Protein AF-A0A948V2D9-F1 (afdb_monomer)

Sequence (353 aa):
ELISNVSHELRTPLTSINNAIYLIEKTGDPSQKARQFLTTIQKNSDRLLRVINNLLDISKIEAGMLHLDMDLVSLSEEIEESIFAVQTLADTKKIKIEKRLPDYLPDIYGSKEGLEHIFINLLANAIKFTPEEGRISIIAKEKEEEIVVAFEDTGVGIPAEDVDRIFGKFQRAKTAGVIEGTGVGLAIVKHFVDLHKGKIWVESTVGKGTRFFVAFPKVDRFFHLSVQDELFSAKAEERLFSILLFRLVGIVELKDTPEKEGLLKDIERKIREEIHRSDKVIRYENKGFFIILLRTGREEAQRVAERLTSFVDENVFPSVTIEKKIFVSYGIATFPEDGENEESLIRRLGEEF

Nearest PDB structures (foldseek):
  4q20-assembly1_B  TM=9.237E-01  e=6.279E-20  Caulobacter vibrioides CB15
  4q20-assembly1_A  TM=8.851E-01  e=6.994E-20  Caulobacter vibrioides CB15
  5c93-assembly1_B  TM=6.860E-01  e=2.735E-18  Lactiplantibacillus plantarum 16
  3a0w-assembly1_A  TM=9.035E-01  e=5.440E-12  Thermotoga maritima
  3a0z-assembly1_A  TM=9.010E-01  e=1.360E-11  Thermotoga maritima

Solvent-accessible surface area (backbone atoms only — not comparable to full-atom values): 19052 Å² total; per-residue (Å²): 107,70,70,57,54,53,51,49,66,49,47,53,38,51,50,52,32,53,51,33,52,52,50,44,69,72,60,74,51,96,46,77,65,40,54,53,31,51,51,50,33,51,57,28,51,55,48,48,50,52,55,52,50,54,51,50,48,52,51,30,54,77,68,71,64,70,80,75,72,61,42,82,37,55,58,68,59,48,51,49,55,31,49,61,75,42,39,68,63,27,55,75,40,49,34,47,79,46,79,49,67,63,100,72,74,78,52,27,60,33,28,66,71,50,50,41,54,35,48,38,50,51,49,50,48,39,54,69,51,23,56,71,66,28,45,36,40,38,39,49,46,81,53,95,57,32,39,37,40,33,47,33,24,52,13,52,28,40,54,77,90,38,64,88,44,44,54,36,74,63,29,72,49,79,76,43,71,86,64,82,76,78,24,38,66,48,26,53,33,48,50,44,34,51,76,47,67,29,48,74,54,74,51,55,38,66,72,62,8,34,34,40,36,41,32,38,32,30,42,70,48,45,49,55,56,50,51,51,55,45,53,54,52,27,63,77,67,77,45,42,28,20,39,37,44,43,32,43,43,56,51,68,78,50,70,99,41,75,67,53,54,50,51,52,50,53,52,51,52,50,53,60,72,77,49,59,92,87,36,46,72,44,68,41,80,74,44,33,34,41,34,41,39,70,76,28,51,61,73,58,47,46,54,50,52,52,52,54,40,52,47,51,75,69,63,69,59,98,82,60,101,62,85,82,63,72,48,72,48,60,18,67,21,26,40,62,86,57,27,90,48,69,68,44,29,53,49,41,32,59,73,57,108

Structure (mmCIF, N/CA/C/O backbone):
data_AF-A0A948V2D9-F1
#
_entry.id   AF-A0A948V2D9-F1
#
loop_
_atom_site.group_PDB
_atom_site.id
_atom_site.type_symbol
_atom_site.label_atom_id
_atom_site.label_alt_id
_atom_site.label_comp_id
_atom_site.label_asym_id
_atom_site.label_entity_id
_atom_site.label_seq_id
_atom_site.pdbx_PDB_ins_code
_atom_site.Cartn_x
_atom_site.Cartn_y
_atom_site.Cartn_z
_atom_site.occupancy
_atom_site.B_iso_or_equiv
_atom_site.auth_seq_id
_atom_site.auth_comp_id
_atom_site.auth_asym_id
_atom_site.auth_atom_id
_atom_site.pdbx_PDB_model_num
ATOM 1 N N . GLU A 1 1 ? -27.454 13.429 -1.700 1.00 51.22 1 GLU A N 1
ATOM 2 C CA . GLU A 1 1 ? -27.028 12.595 -0.550 1.00 51.22 1 GLU A CA 1
ATOM 3 C C . GLU A 1 1 ? -25.588 12.871 -0.104 1.00 51.22 1 GLU A C 1
ATOM 5 O O . GLU A 1 1 ? -25.398 13.160 1.069 1.00 51.22 1 GLU A O 1
ATOM 10 N N . LEU A 1 2 ? -24.597 12.910 -1.009 1.00 56.84 2 LEU A N 1
ATOM 11 C CA . LEU A 1 2 ? -23.179 13.200 -0.703 1.00 56.84 2 LEU A CA 1
ATOM 12 C C . LEU A 1 2 ? -22.952 14.468 0.147 1.00 56.84 2 LEU A C 1
ATOM 14 O O . LEU A 1 2 ? -22.387 14.397 1.235 1.00 56.84 2 LEU A O 1
ATOM 18 N N . ILE A 1 3 ? -23.482 15.613 -0.297 1.00 62.38 3 ILE A N 1
ATOM 19 C CA . ILE A 1 3 ? -23.377 16.889 0.436 1.00 62.38 3 ILE A CA 1
ATOM 20 C C . ILE A 1 3 ? -24.071 16.805 1.804 1.00 62.38 3 ILE A C 1
ATOM 22 O O . ILE A 1 3 ? -23.604 17.410 2.764 1.00 62.38 3 ILE A O 1
ATOM 26 N N . SER A 1 4 ? -25.149 16.025 1.919 1.00 64.38 4 SER A N 1
ATOM 27 C CA . SER A 1 4 ? -25.898 15.863 3.170 1.00 64.38 4 SER A CA 1
ATOM 28 C C . SER A 1 4 ? -25.095 15.076 4.210 1.00 64.38 4 SER A C 1
ATOM 30 O O . SER A 1 4 ? -25.005 15.509 5.357 1.00 64.38 4 SER A O 1
ATOM 32 N N . ASN A 1 5 ? -24.454 13.971 3.808 1.00 64.69 5 ASN A N 1
ATOM 33 C CA . ASN A 1 5 ? -23.643 13.141 4.707 1.00 64.69 5 ASN A CA 1
ATOM 34 C C . ASN A 1 5 ? -22.375 13.873 5.162 1.00 64.69 5 ASN A C 1
ATOM 36 O O . ASN A 1 5 ? -22.068 13.891 6.352 1.00 64.69 5 ASN A O 1
ATOM 40 N N . VAL A 1 6 ? -21.686 14.550 4.237 1.00 70.88 6 VAL A N 1
ATOM 41 C CA . VAL A 1 6 ? -20.517 15.379 4.565 1.00 70.88 6 VAL A CA 1
ATOM 42 C C . VAL A 1 6 ? -20.905 16.533 5.489 1.00 70.88 6 VAL A C 1
ATOM 44 O O . VAL A 1 6 ? -20.267 16.741 6.518 1.00 70.88 6 VAL A O 1
ATOM 47 N N . SER A 1 7 ? -21.993 17.247 5.180 1.00 74.38 7 SER A N 1
ATOM 48 C CA . SER A 1 7 ? -22.475 18.346 6.026 1.00 74.38 7 SER A CA 1
ATOM 49 C C . SER A 1 7 ? -22.819 17.873 7.437 1.00 74.38 7 SER A C 1
ATOM 51 O O . SER A 1 7 ? -22.547 18.587 8.398 1.00 74.38 7 SER A O 1
ATOM 53 N N . HIS A 1 8 ? -23.395 16.677 7.584 1.00 76.62 8 HIS A N 1
ATOM 54 C CA . HIS A 1 8 ? -23.735 16.110 8.889 1.00 76.62 8 HIS A CA 1
ATOM 55 C C . HIS A 1 8 ? -22.487 15.730 9.707 1.00 76.62 8 HIS A C 1
ATOM 57 O O . HIS A 1 8 ? -22.397 16.055 10.895 1.00 76.62 8 HIS A O 1
ATOM 63 N N . GLU A 1 9 ? -21.504 15.087 9.071 1.00 74.38 9 GLU A N 1
ATOM 64 C CA . GLU A 1 9 ? -20.237 14.685 9.702 1.00 74.38 9 GLU A CA 1
ATOM 65 C C . GLU A 1 9 ? -19.346 15.878 10.075 1.00 74.38 9 GLU A C 1
ATOM 67 O O . GLU A 1 9 ? -18.577 15.779 11.026 1.00 74.38 9 GLU A O 1
ATOM 72 N N . LEU A 1 10 ? -19.473 17.018 9.386 1.00 81.69 10 LEU A N 1
ATOM 73 C CA . LEU A 1 10 ? -18.811 18.268 9.777 1.00 81.69 10 LEU A CA 1
ATOM 74 C C . LEU A 1 10 ? -19.589 19.019 10.872 1.00 81.69 10 LEU A C 1
ATOM 76 O O . LEU A 1 10 ? -19.004 19.535 11.824 1.00 81.69 10 LEU A O 1
ATOM 80 N N . ARG A 1 11 ? -20.924 19.079 10.774 1.00 81.19 11 ARG A N 1
ATOM 81 C CA . ARG A 1 11 ? -21.766 19.854 11.704 1.00 81.19 11 ARG A CA 1
ATOM 82 C C . ARG A 1 11 ? -21.726 19.309 13.129 1.00 81.19 11 ARG A C 1
ATOM 84 O O . ARG A 1 11 ? -21.739 20.099 14.072 1.00 81.19 11 ARG A O 1
ATOM 91 N N . THR A 1 12 ? -21.689 17.987 13.283 1.00 81.44 12 THR A N 1
ATOM 92 C CA . THR A 1 12 ? -21.701 17.316 14.593 1.00 81.44 12 THR A CA 1
ATOM 93 C C . THR A 1 12 ? -20.495 17.708 15.462 1.00 81.44 12 THR A C 1
ATOM 95 O O . THR A 1 12 ? -20.714 18.327 16.506 1.00 81.44 12 THR A O 1
ATOM 98 N N . PRO A 1 13 ? -19.232 17.475 15.042 1.00 82.75 13 PRO A N 1
ATOM 99 C CA . PRO A 1 13 ? -18.067 17.883 15.826 1.00 82.75 13 PRO A CA 1
ATOM 100 C C . PRO A 1 13 ? -17.979 19.403 16.002 1.00 82.75 13 PRO A C 1
ATOM 102 O O . PRO A 1 13 ? -17.608 19.863 17.079 1.00 82.75 13 PRO A O 1
ATOM 105 N N . LEU A 1 14 ? -18.386 20.198 15.004 1.00 86.38 14 LEU A N 1
ATOM 106 C CA . LEU A 1 14 ? -18.402 21.660 15.122 1.00 86.38 14 LEU A CA 1
ATOM 107 C C . LEU A 1 14 ? -19.384 22.146 16.199 1.00 86.38 14 LEU A C 1
ATOM 109 O O . LEU A 1 14 ? -19.076 23.051 16.972 1.00 86.38 14 LEU A O 1
ATOM 113 N N . THR A 1 15 ? -20.555 21.516 16.292 1.00 84.56 15 THR A N 1
ATOM 114 C CA . THR A 1 15 ? -21.551 21.821 17.327 1.00 84.56 15 THR A CA 1
ATOM 115 C C . THR A 1 15 ? -21.036 21.415 18.708 1.00 84.56 15 THR A C 1
ATOM 117 O O . THR A 1 15 ? -21.191 22.171 19.665 1.00 84.56 15 THR A O 1
ATOM 120 N N . SER A 1 16 ? -20.354 20.271 18.818 1.00 85.44 16 SER A N 1
ATOM 121 C CA . SER A 1 16 ? -19.685 19.854 20.056 1.00 85.44 16 SER A CA 1
ATOM 122 C C . SER A 1 16 ? -18.586 20.829 20.489 1.00 85.44 16 SER A C 1
ATOM 124 O O . SER A 1 16 ? -18.507 21.145 21.675 1.00 85.44 16 SER A O 1
ATOM 126 N N . ILE A 1 17 ? -17.783 21.348 19.551 1.00 87.56 17 ILE A N 1
ATOM 127 C CA . ILE A 1 17 ? -16.769 22.383 19.819 1.00 87.56 17 ILE A CA 1
ATOM 128 C C . ILE A 1 17 ? -17.436 23.658 20.341 1.00 87.56 17 ILE A C 1
ATOM 130 O O . ILE A 1 17 ? -17.074 24.133 21.414 1.00 87.56 17 ILE A O 1
ATOM 134 N N . ASN A 1 18 ? -18.446 24.174 19.634 1.00 83.88 18 ASN A N 1
ATOM 135 C CA . ASN A 1 18 ? -19.137 25.405 20.026 1.00 83.88 18 ASN A CA 1
ATOM 136 C C . ASN A 1 18 ? -19.789 25.285 21.411 1.00 83.88 18 ASN A C 1
ATOM 138 O O . ASN A 1 18 ? -19.683 26.199 22.226 1.00 83.88 18 ASN A O 1
ATOM 142 N N . ASN A 1 19 ? -20.404 24.139 21.713 1.00 85.62 19 ASN A N 1
ATOM 143 C CA . ASN A 1 19 ? -20.977 23.880 23.032 1.00 85.62 19 ASN A CA 1
ATOM 144 C C . ASN A 1 19 ? -19.901 23.813 24.124 1.00 85.62 19 ASN A C 1
ATOM 146 O O . ASN A 1 19 ? -20.096 24.369 25.202 1.00 85.62 19 ASN A O 1
ATOM 150 N N . ALA A 1 20 ? -18.766 23.159 23.863 1.00 84.62 20 ALA A N 1
ATOM 151 C CA . ALA A 1 20 ? -17.658 23.093 24.812 1.00 84.62 20 ALA A CA 1
ATOM 152 C C . ALA A 1 20 ? -17.062 24.484 25.092 1.00 84.62 20 ALA A C 1
ATOM 154 O O . ALA A 1 20 ? -16.818 24.808 26.252 1.00 84.62 20 ALA A O 1
ATOM 155 N N . ILE A 1 21 ? -16.902 25.324 24.061 1.00 85.12 21 ILE A N 1
ATOM 156 C CA . ILE A 1 21 ? -16.466 26.723 24.202 1.00 85.12 21 ILE A CA 1
ATOM 157 C C . ILE A 1 21 ? -17.467 27.510 25.058 1.00 85.12 21 ILE A C 1
ATOM 159 O O . ILE A 1 21 ? -17.073 28.093 26.065 1.00 85.12 21 ILE A O 1
ATOM 163 N N . TYR A 1 22 ? -18.763 27.448 24.735 1.00 83.50 22 TYR A N 1
ATOM 164 C CA . TYR A 1 22 ? -19.816 28.124 25.502 1.00 83.50 22 TYR A CA 1
ATOM 165 C C . TYR A 1 22 ? -19.831 27.705 26.981 1.00 83.50 22 TYR A C 1
ATOM 167 O O . TYR A 1 22 ? -20.011 28.535 27.874 1.00 83.50 22 TYR A O 1
ATOM 175 N N . LEU A 1 23 ? -19.618 26.416 27.266 1.00 82.88 23 LEU A N 1
ATOM 176 C CA . LEU A 1 23 ? -19.549 25.906 28.636 1.00 82.88 23 LEU A CA 1
ATOM 177 C C . LEU A 1 23 ? -18.303 26.403 29.381 1.00 82.88 23 LEU A C 1
ATOM 179 O O . LEU A 1 23 ? -18.405 26.709 30.569 1.00 82.88 23 LEU A O 1
ATOM 183 N N . ILE A 1 24 ? -17.152 26.528 28.714 1.00 83.25 24 ILE A N 1
ATOM 184 C CA . ILE A 1 24 ? -15.946 27.138 29.300 1.00 83.25 24 ILE A CA 1
ATOM 185 C C . ILE A 1 24 ? -16.214 28.612 29.639 1.00 83.25 24 ILE A C 1
ATOM 187 O O . ILE A 1 24 ? -15.980 29.029 30.773 1.00 83.25 24 ILE A O 1
ATOM 191 N N . GLU A 1 25 ? -16.779 29.381 28.703 1.00 77.94 25 GLU A N 1
ATOM 192 C CA . GLU A 1 25 ? -17.108 30.800 28.911 1.00 77.94 25 GLU A CA 1
ATOM 193 C C . GLU A 1 25 ? -18.091 31.006 30.072 1.00 77.94 25 GLU A C 1
ATOM 195 O O . GLU A 1 25 ? -17.932 31.920 30.879 1.00 77.94 25 GLU A O 1
ATOM 200 N N . LYS A 1 26 ? -19.093 30.127 30.194 1.00 76.00 26 LYS A N 1
ATOM 201 C CA . LYS A 1 26 ? -20.099 30.163 31.267 1.00 76.00 26 LYS A CA 1
ATOM 202 C C . LYS A 1 26 ? -19.569 29.735 32.629 1.00 76.00 26 LYS A C 1
ATOM 204 O O . LYS A 1 26 ? -20.112 30.176 33.640 1.00 76.00 26 LYS A O 1
ATOM 209 N N . THR A 1 27 ? -18.587 28.836 32.669 1.00 68.56 27 THR A N 1
ATOM 210 C CA . THR A 1 27 ? -18.058 28.308 33.933 1.00 68.56 27 THR A CA 1
ATOM 211 C C . THR A 1 27 ? -17.010 29.227 34.549 1.00 68.56 27 THR A C 1
ATOM 213 O O . THR A 1 27 ? -16.916 29.253 35.771 1.00 68.56 27 THR A O 1
ATOM 216 N N . GLY A 1 28 ? -16.267 30.005 33.746 1.00 62.28 28 GLY A N 1
ATOM 217 C CA . GLY A 1 28 ? -15.265 30.968 34.235 1.00 62.28 28 GLY A CA 1
ATOM 218 C C . GLY A 1 28 ? -14.153 30.340 35.087 1.00 62.28 28 GLY A C 1
ATOM 219 O O . GLY A 1 28 ? -13.461 31.042 35.820 1.00 62.28 28 GLY A O 1
ATOM 220 N N . ASP A 1 29 ? -14.011 29.015 35.029 1.00 61.56 29 ASP A N 1
ATOM 221 C CA . ASP A 1 29 ? -13.328 28.219 36.040 1.00 61.56 29 ASP A CA 1
ATOM 222 C C . ASP A 1 29 ? -12.041 27.598 35.461 1.00 61.56 29 ASP A C 1
ATOM 224 O O . ASP A 1 29 ? -12.117 26.848 34.484 1.00 61.56 29 ASP A O 1
ATOM 228 N N . PRO A 1 30 ? -10.854 27.840 36.048 1.00 59.62 30 PRO A N 1
ATOM 229 C CA . PRO A 1 30 ? -9.593 27.214 35.631 1.00 59.62 30 PRO A CA 1
ATOM 230 C C . PRO A 1 30 ? -9.481 25.713 36.002 1.00 59.62 30 PRO A C 1
ATOM 232 O O . PRO A 1 30 ? -8.383 25.149 36.009 1.00 59.62 30 PRO A O 1
ATOM 235 N N . SER A 1 31 ? -10.593 25.049 36.336 1.00 69.12 31 SER A N 1
ATOM 236 C CA . SER A 1 31 ? -10.630 23.707 36.925 1.00 69.12 31 SER A CA 1
ATOM 237 C C . SER A 1 31 ? -10.472 22.537 35.942 1.00 69.12 31 SER A C 1
ATOM 239 O O . SER A 1 31 ? -10.412 22.661 34.717 1.00 69.12 31 SER A O 1
ATOM 241 N N . GLN A 1 32 ? -10.456 21.328 36.513 1.00 69.12 32 GLN A N 1
ATOM 242 C CA . GLN A 1 32 ? -10.457 20.040 35.815 1.00 69.12 32 GLN A CA 1
ATOM 243 C C . GLN A 1 32 ? -11.592 19.901 34.777 1.00 69.12 32 GLN A C 1
ATOM 245 O O . GLN A 1 32 ? -11.404 19.210 33.775 1.00 69.12 32 GLN A O 1
ATOM 250 N N . LYS A 1 33 ? -12.735 20.584 34.956 1.00 74.88 33 LYS A N 1
ATOM 251 C CA . LYS A 1 33 ? -13.839 20.596 33.975 1.00 74.88 33 LYS A CA 1
ATOM 252 C C . LYS A 1 33 ? -13.480 21.353 32.697 1.00 74.88 33 LYS A C 1
ATOM 254 O O . LYS A 1 33 ? -13.759 20.857 31.608 1.00 74.88 33 LYS A O 1
ATOM 259 N N . ALA A 1 34 ? -12.797 22.494 32.801 1.00 77.44 34 ALA A N 1
ATOM 260 C CA . ALA A 1 34 ? -12.323 23.220 31.624 1.00 77.44 34 ALA A CA 1
ATOM 261 C C . ALA A 1 34 ? -11.345 22.366 30.803 1.00 77.44 34 ALA A C 1
ATOM 263 O O . ALA A 1 34 ? -11.442 22.317 29.579 1.00 77.44 34 ALA A O 1
ATOM 264 N N . ARG A 1 35 ? -10.474 21.587 31.463 1.00 78.31 35 ARG A N 1
ATOM 265 C CA . ARG A 1 35 ? -9.590 20.626 30.774 1.00 78.31 35 ARG A CA 1
ATOM 266 C C . ARG A 1 35 ? -10.359 19.537 30.019 1.00 78.31 35 ARG A C 1
ATOM 268 O O . ARG A 1 35 ? -9.943 19.159 28.925 1.00 78.31 35 ARG A O 1
ATOM 275 N N . GLN A 1 36 ? -11.482 19.047 30.551 1.00 80.69 36 GLN A N 1
ATOM 276 C CA . GLN A 1 36 ? -12.340 18.082 29.846 1.00 80.69 36 GLN A CA 1
ATOM 277 C C . GLN A 1 36 ? -12.985 18.697 28.595 1.00 80.69 36 GLN A C 1
ATOM 279 O O . GLN A 1 36 ? -13.023 18.056 27.541 1.00 80.69 36 GLN A O 1
ATOM 284 N N . PHE A 1 37 ? -13.439 19.950 28.675 1.00 83.06 37 PHE A N 1
ATOM 285 C CA . PHE A 1 37 ? -13.980 20.667 27.518 1.00 83.06 37 PHE A CA 1
ATOM 286 C C . PHE A 1 37 ? -12.906 20.963 26.468 1.00 83.06 37 PHE A C 1
ATOM 288 O O . PHE A 1 37 ? -13.134 20.689 25.295 1.00 83.06 37 PHE A O 1
ATOM 295 N N . LEU A 1 38 ? -11.708 21.399 26.869 1.00 82.12 38 LEU A N 1
ATOM 296 C CA . LEU A 1 38 ? -10.568 21.573 25.959 1.00 82.12 38 LEU A CA 1
ATOM 297 C C . LEU A 1 38 ? -10.176 20.258 25.272 1.00 82.12 38 LEU A C 1
ATOM 299 O O . LEU A 1 38 ? -9.959 20.230 24.065 1.00 82.12 38 LEU A O 1
ATOM 303 N N . THR A 1 39 ? -10.176 19.146 26.011 1.00 82.19 39 THR A N 1
ATOM 304 C CA . THR A 1 39 ? -9.950 17.809 25.435 1.00 82.19 39 THR A CA 1
ATOM 305 C C . THR A 1 39 ? -11.037 17.451 24.418 1.00 82.19 39 THR A C 1
ATOM 307 O O . THR A 1 39 ? -10.752 16.871 23.373 1.00 82.19 39 THR A O 1
ATOM 310 N N . THR A 1 40 ? -12.292 17.806 24.704 1.00 82.31 40 THR A N 1
ATOM 311 C CA . THR A 1 40 ? -13.418 17.599 23.783 1.00 82.31 40 THR A CA 1
ATOM 312 C C . THR A 1 40 ? -13.256 18.436 22.518 1.00 82.31 40 THR A C 1
ATOM 314 O O . THR A 1 40 ? -13.481 17.917 21.426 1.00 82.31 40 THR A O 1
ATOM 317 N N . ILE A 1 41 ? -12.829 19.695 22.647 1.00 85.44 41 ILE A N 1
ATOM 318 C CA . ILE A 1 41 ? -12.534 20.576 21.513 1.00 85.44 41 ILE A CA 1
ATOM 319 C C . ILE A 1 41 ? -11.438 19.951 20.652 1.00 85.44 41 ILE A C 1
ATOM 321 O O . ILE A 1 41 ? -11.673 19.727 19.470 1.00 85.44 41 ILE A O 1
ATOM 325 N N . GLN A 1 42 ? -10.300 19.579 21.247 1.00 77.75 42 GLN A N 1
ATOM 326 C CA . GLN A 1 42 ? -9.179 18.986 20.517 1.00 77.75 42 GLN A CA 1
ATOM 327 C C . GLN A 1 42 ? -9.605 17.734 19.740 1.00 77.75 42 GLN A C 1
ATOM 329 O O . GLN A 1 42 ? -9.432 17.672 18.527 1.00 77.75 42 GLN A O 1
ATOM 334 N N . LYS A 1 43 ? -10.269 16.778 20.406 1.00 78.44 43 LYS A N 1
ATOM 335 C CA . LYS A 1 43 ? -10.736 15.534 19.766 1.00 78.44 43 LYS A CA 1
ATOM 336 C C . LYS A 1 43 ? -11.659 15.787 18.571 1.00 78.44 43 LYS A C 1
ATOM 338 O O . LYS A 1 43 ? -11.581 15.073 17.569 1.00 78.44 43 LYS A O 1
ATOM 343 N N . ASN A 1 44 ? -12.555 16.769 18.679 1.00 81.25 44 ASN A N 1
ATOM 344 C CA . ASN A 1 44 ? -13.485 17.110 17.604 1.00 81.25 44 ASN A CA 1
ATOM 345 C C . ASN A 1 44 ? -12.807 17.899 16.474 1.00 81.25 44 ASN A C 1
ATOM 347 O O . ASN A 1 44 ? -13.147 17.678 15.313 1.00 81.25 44 ASN A O 1
ATOM 351 N N . SER A 1 45 ? -11.820 18.743 16.781 1.00 82.25 45 SER A N 1
ATOM 352 C CA . SER A 1 45 ? -10.981 19.414 15.780 1.00 82.25 45 SER A CA 1
ATOM 353 C C . SER A 1 45 ? -10.159 18.405 14.980 1.00 82.25 45 SER A C 1
ATOM 355 O O . SER A 1 45 ? -10.186 18.436 13.751 1.00 82.25 45 SER A O 1
ATOM 357 N N . ASP A 1 46 ? -9.524 17.440 15.649 1.00 77.31 46 ASP A N 1
ATOM 358 C CA . ASP A 1 46 ? -8.775 16.368 14.983 1.00 77.31 46 ASP A CA 1
ATOM 359 C C . ASP A 1 46 ? -9.699 15.517 14.102 1.00 77.31 46 ASP A C 1
ATOM 361 O O . ASP A 1 46 ? -9.329 15.085 13.010 1.00 77.31 46 ASP A O 1
ATOM 365 N N . ARG A 1 47 ? -10.939 15.283 14.556 1.00 79.12 47 ARG A N 1
ATOM 366 C CA . ARG A 1 47 ? -11.953 14.598 13.749 1.00 79.12 47 ARG A CA 1
ATOM 367 C C . ARG A 1 47 ? -12.320 15.402 12.505 1.00 79.12 47 ARG A C 1
ATOM 369 O O . ARG A 1 47 ? -12.350 14.813 11.430 1.00 79.12 47 ARG A O 1
ATOM 376 N N . LEU A 1 48 ? -12.589 16.701 12.634 1.00 82.94 48 LEU A N 1
ATOM 377 C CA . LEU A 1 48 ? -12.872 17.575 11.491 1.00 82.94 48 LEU A CA 1
ATOM 378 C C . LEU A 1 48 ? -11.727 17.549 10.478 1.00 82.94 48 LEU A C 1
ATOM 380 O O . LEU A 1 48 ? -11.982 17.368 9.289 1.00 82.94 48 LEU A O 1
ATOM 384 N N . LEU A 1 49 ? -10.483 17.647 10.952 1.00 80.75 49 LEU A N 1
ATOM 385 C CA . LEU A 1 49 ? -9.296 17.586 10.105 1.00 80.75 49 LEU A CA 1
ATOM 386 C C . LEU A 1 49 ? -9.234 16.270 9.316 1.00 80.75 49 LEU A C 1
ATOM 388 O O . LEU A 1 49 ? -9.059 16.296 8.102 1.00 80.75 49 LEU A O 1
ATOM 392 N N . ARG A 1 50 ? -9.477 15.123 9.969 1.00 78.31 50 ARG A N 1
ATOM 393 C CA . ARG A 1 50 ? -9.542 13.818 9.284 1.00 78.31 50 ARG A CA 1
ATOM 394 C C . ARG A 1 50 ? -10.642 13.756 8.226 1.00 78.31 50 ARG A C 1
ATOM 396 O O . ARG A 1 50 ? -10.423 13.204 7.154 1.00 78.31 50 ARG A O 1
ATOM 403 N N . VAL A 1 51 ? -11.828 14.304 8.507 1.00 79.56 51 VAL A N 1
ATOM 404 C CA . VAL A 1 51 ? -12.925 14.339 7.522 1.00 79.56 51 VAL A CA 1
ATOM 405 C C . VAL A 1 51 ? -12.527 15.176 6.308 1.00 79.56 51 VAL A C 1
ATOM 407 O O . VAL A 1 51 ? -12.751 14.742 5.182 1.00 79.56 51 VAL A O 1
ATOM 410 N N . ILE A 1 52 ? -11.916 16.342 6.528 1.00 84.44 52 ILE A N 1
ATOM 411 C CA . ILE A 1 52 ? -11.446 17.227 5.457 1.00 84.44 52 ILE A CA 1
ATOM 412 C C . ILE A 1 52 ? -10.369 16.533 4.618 1.00 84.44 52 ILE A C 1
ATOM 414 O O . ILE A 1 52 ? -10.504 16.489 3.398 1.00 84.44 52 ILE A O 1
ATOM 418 N N . ASN A 1 53 ? -9.356 15.936 5.252 1.00 81.06 53 ASN A N 1
ATOM 419 C CA . ASN A 1 53 ? -8.289 15.223 4.546 1.00 81.06 53 ASN A CA 1
ATOM 420 C C . ASN A 1 53 ? -8.847 14.074 3.700 1.00 81.06 53 ASN A C 1
ATOM 422 O O . ASN A 1 53 ? -8.563 14.013 2.512 1.00 81.06 53 ASN A O 1
ATOM 426 N N . ASN A 1 54 ? -9.762 13.266 4.243 1.00 81.06 54 ASN A N 1
ATOM 427 C CA . ASN A 1 54 ? -10.402 12.193 3.479 1.00 81.06 54 ASN A CA 1
ATOM 428 C C . ASN A 1 54 ? -11.170 12.709 2.244 1.00 81.06 54 ASN A C 1
ATOM 430 O O . ASN A 1 54 ? -11.230 12.031 1.220 1.00 81.06 54 ASN A O 1
ATOM 434 N N . LEU A 1 55 ? -11.783 13.896 2.315 1.00 82.19 55 LEU A N 1
ATOM 435 C CA . LEU A 1 55 ? -12.460 14.507 1.163 1.00 82.19 55 LEU A CA 1
ATOM 436 C C . LEU A 1 55 ? -11.468 15.030 0.124 1.00 82.19 55 LEU A C 1
ATOM 438 O O . LEU A 1 55 ? -11.720 14.905 -1.077 1.00 82.19 55 LEU A O 1
ATOM 442 N N . LEU A 1 56 ? -10.350 15.599 0.576 1.00 82.00 56 LEU A N 1
ATOM 443 C CA . LEU A 1 56 ? -9.257 16.003 -0.303 1.00 82.00 56 LEU A CA 1
ATOM 444 C C . LEU A 1 56 ? -8.651 14.786 -1.001 1.00 82.00 56 LEU A C 1
ATOM 446 O O . LEU A 1 56 ? -8.449 14.839 -2.210 1.00 82.00 56 LEU A O 1
ATOM 450 N N . ASP A 1 57 ? -8.451 13.684 -0.281 1.00 81.31 57 ASP A N 1
ATOM 451 C CA . ASP A 1 57 ? -7.951 12.434 -0.849 1.00 81.31 57 ASP A CA 1
ATOM 452 C C . ASP A 1 57 ? -8.922 11.888 -1.891 1.00 81.31 57 ASP A C 1
ATOM 454 O O . ASP A 1 57 ? -8.504 11.651 -3.018 1.00 81.31 57 ASP A O 1
ATOM 458 N N . ILE A 1 58 ? -10.231 11.809 -1.605 1.00 81.12 58 ILE A N 1
ATOM 459 C CA . ILE A 1 58 ? -11.221 11.439 -2.635 1.00 81.12 58 ILE A CA 1
ATOM 460 C C . ILE A 1 58 ? -11.114 12.350 -3.863 1.00 81.12 58 ILE A C 1
ATOM 462 O O . ILE A 1 58 ? -11.154 11.856 -4.987 1.00 81.12 58 ILE A O 1
ATOM 466 N N . SER A 1 59 ? -10.990 13.662 -3.662 1.00 81.62 59 SER A N 1
ATOM 467 C CA . SER A 1 59 ? -10.932 14.623 -4.768 1.00 81.62 59 SER A CA 1
ATOM 468 C C . SER A 1 59 ? -9.674 14.420 -5.618 1.00 81.62 59 SER A C 1
ATOM 470 O O . SER A 1 59 ? -9.753 14.426 -6.844 1.00 81.62 59 SER A O 1
ATOM 472 N N . LYS A 1 60 ? -8.518 14.178 -4.984 1.00 81.62 60 LYS A N 1
ATOM 473 C CA . LYS A 1 60 ? -7.261 13.841 -5.673 1.00 81.62 60 LYS A CA 1
ATOM 474 C C . LYS A 1 60 ? -7.374 12.521 -6.429 1.00 81.62 60 LYS A C 1
ATOM 476 O O . LYS A 1 60 ? -6.903 12.437 -7.559 1.00 81.62 60 LYS A O 1
ATOM 481 N N . ILE A 1 61 ? -8.009 11.522 -5.821 1.00 81.62 61 ILE A N 1
ATOM 482 C CA . ILE A 1 61 ? -8.261 10.209 -6.420 1.00 81.62 61 ILE A CA 1
ATOM 483 C C . ILE A 1 61 ? -9.130 10.355 -7.674 1.00 81.62 61 ILE A C 1
ATOM 485 O O . ILE A 1 61 ? -8.789 9.824 -8.725 1.00 81.62 61 ILE A O 1
ATOM 489 N N . GLU A 1 62 ? -10.227 11.110 -7.595 1.00 78.06 62 GLU A N 1
ATOM 490 C CA . GLU A 1 62 ? -11.132 11.352 -8.730 1.00 78.06 62 GLU A CA 1
ATOM 491 C C . GLU A 1 62 ? -10.472 12.153 -9.852 1.00 78.06 62 GLU A C 1
ATOM 493 O O . GLU A 1 62 ? -10.760 11.923 -11.024 1.00 78.06 62 GLU A O 1
ATOM 498 N N . ALA A 1 63 ? -9.563 13.061 -9.501 1.00 80.19 63 ALA A N 1
ATOM 499 C CA . ALA A 1 63 ? -8.782 13.823 -10.464 1.00 80.19 63 ALA A CA 1
ATOM 500 C C . ALA A 1 63 ? -7.581 13.044 -11.038 1.00 80.19 63 ALA A C 1
ATOM 502 O O . ALA A 1 63 ? -6.872 13.587 -11.883 1.00 80.19 63 ALA A O 1
ATOM 503 N N . GLY A 1 64 ? -7.307 11.817 -10.569 1.00 74.44 64 GLY A N 1
ATOM 504 C CA . GLY A 1 64 ? -6.110 11.054 -10.947 1.00 74.44 64 GLY A CA 1
ATOM 505 C C . GLY A 1 64 ? -4.796 11.725 -10.525 1.00 74.44 64 GLY A C 1
ATOM 506 O O . GLY A 1 64 ? -3.755 11.489 -11.125 1.00 74.44 64 GLY A O 1
ATOM 507 N N . MET A 1 65 ? -4.841 12.608 -9.523 1.00 74.12 65 MET A N 1
ATOM 508 C CA . MET A 1 65 ? -3.705 13.430 -9.087 1.00 74.12 65 MET A CA 1
ATOM 509 C C . MET A 1 65 ? -2.944 12.836 -7.901 1.00 74.12 65 MET A C 1
ATOM 511 O O . MET A 1 65 ? -1.906 13.379 -7.516 1.00 74.12 65 MET A O 1
ATOM 515 N N . LEU A 1 66 ? -3.442 11.751 -7.304 1.00 73.88 66 LEU A N 1
ATOM 516 C CA . LEU A 1 66 ? -2.753 11.075 -6.212 1.00 73.88 66 LEU A CA 1
ATOM 517 C C . LEU A 1 66 ? -1.548 10.307 -6.774 1.00 73.88 66 LEU A C 1
ATOM 519 O O . LEU A 1 66 ? -1.698 9.235 -7.350 1.00 73.88 66 LEU A O 1
ATOM 523 N N . HIS A 1 67 ? -0.360 10.891 -6.627 1.00 68.06 67 HIS A N 1
ATOM 524 C CA . HIS A 1 67 ? 0.906 10.244 -6.953 1.00 68.06 67 HIS A CA 1
ATOM 525 C C . HIS A 1 67 ? 1.515 9.728 -5.658 1.00 68.06 67 HIS A C 1
ATOM 527 O O . HIS A 1 67 ? 1.591 10.474 -4.683 1.00 68.06 67 HIS A O 1
ATOM 533 N N . LEU A 1 68 ? 1.919 8.464 -5.662 1.00 76.12 68 LEU A N 1
ATOM 534 C CA . LEU A 1 68 ? 2.610 7.852 -4.543 1.00 76.12 68 LEU A CA 1
ATOM 535 C C . LEU A 1 68 ? 4.106 7.830 -4.816 1.00 76.12 68 LEU A C 1
ATOM 537 O O . LEU A 1 68 ? 4.532 7.436 -5.904 1.00 76.12 68 LEU A O 1
ATOM 541 N N . ASP A 1 69 ? 4.886 8.201 -3.809 1.00 81.31 69 ASP A N 1
ATOM 542 C CA . ASP A 1 69 ? 6.313 7.920 -3.800 1.00 81.31 69 ASP A CA 1
ATOM 543 C C . ASP A 1 69 ? 6.482 6.441 -3.436 1.00 81.31 69 ASP A C 1
ATOM 545 O O . ASP A 1 69 ? 6.189 6.027 -2.311 1.00 81.31 69 ASP A O 1
ATOM 549 N N . MET A 1 70 ? 6.845 5.641 -4.440 1.00 86.56 70 MET A N 1
ATOM 550 C CA . MET A 1 70 ? 6.980 4.187 -4.348 1.00 86.56 70 MET A CA 1
ATOM 551 C C . MET A 1 70 ? 8.455 3.801 -4.177 1.00 86.56 70 MET A C 1
ATOM 553 O O . MET A 1 70 ? 9.311 4.298 -4.913 1.00 86.56 70 MET A O 1
ATOM 557 N N . ASP A 1 71 ? 8.729 2.887 -3.250 1.00 87.38 71 ASP A N 1
ATOM 558 C CA . ASP A 1 71 ? 10.052 2.349 -2.914 1.00 87.38 71 ASP A CA 1
ATOM 559 C C . ASP A 1 71 ? 9.913 0.894 -2.406 1.00 87.38 71 ASP A C 1
ATOM 561 O O . ASP A 1 71 ? 8.802 0.368 -2.305 1.00 87.38 71 ASP A O 1
ATOM 565 N N . LEU A 1 72 ? 11.016 0.214 -2.095 1.00 88.50 72 LEU A N 1
ATOM 566 C CA . LEU A 1 72 ? 10.981 -1.015 -1.308 1.00 88.50 72 LEU A CA 1
ATOM 567 C C . LEU A 1 72 ? 10.579 -0.701 0.135 1.00 88.50 72 LEU A C 1
ATOM 569 O O . LEU A 1 72 ? 11.189 0.133 0.802 1.00 88.50 72 LEU A O 1
ATOM 573 N N . VAL A 1 73 ? 9.551 -1.394 0.617 1.00 91.56 73 VAL A N 1
ATOM 574 C CA . VAL A 1 73 ? 9.014 -1.220 1.966 1.00 91.56 73 VAL A CA 1
ATOM 575 C C . VAL A 1 73 ? 8.922 -2.566 2.675 1.00 91.56 73 VAL A C 1
ATOM 577 O O . VAL A 1 73 ? 8.308 -3.512 2.169 1.00 91.56 73 VAL A O 1
ATOM 580 N N . SER A 1 74 ? 9.469 -2.609 3.891 1.00 92.56 74 SER A N 1
ATOM 581 C CA . SER A 1 74 ? 9.294 -3.720 4.824 1.00 92.56 74 SER A CA 1
ATOM 582 C C . SER A 1 74 ? 7.879 -3.699 5.397 1.00 92.56 74 SER A C 1
ATOM 584 O O . SER A 1 74 ? 7.518 -2.847 6.212 1.00 92.56 74 SER A O 1
ATOM 586 N N . LEU A 1 75 ? 7.060 -4.675 4.994 1.00 94.62 75 LEU A N 1
ATOM 587 C CA . LEU A 1 75 ? 5.703 -4.827 5.526 1.00 94.62 75 LEU A CA 1
ATOM 588 C C . LEU A 1 75 ? 5.691 -5.076 7.036 1.00 94.62 75 LEU A C 1
ATOM 590 O O . LEU A 1 75 ? 4.761 -4.650 7.715 1.00 94.62 75 LEU A O 1
ATOM 594 N N . SER A 1 76 ? 6.699 -5.772 7.564 1.00 94.75 76 SER A N 1
ATOM 595 C CA . SER A 1 76 ? 6.803 -6.043 8.999 1.00 94.75 76 SER A CA 1
ATOM 596 C C . SER A 1 76 ? 6.986 -4.755 9.797 1.00 94.75 76 SER A C 1
ATOM 598 O O . SER A 1 76 ? 6.265 -4.548 10.771 1.00 94.75 76 SER A O 1
ATOM 600 N N . GLU A 1 77 ? 7.906 -3.886 9.369 1.00 94.69 77 GLU A N 1
ATOM 601 C CA . GLU A 1 77 ? 8.154 -2.593 10.021 1.00 94.69 77 GLU A CA 1
ATOM 602 C C . GLU A 1 77 ? 6.916 -1.700 9.947 1.00 94.69 77 GLU A C 1
ATOM 604 O O . GLU A 1 77 ? 6.477 -1.166 10.961 1.00 94.69 77 GLU A O 1
ATOM 609 N N . GLU A 1 78 ? 6.284 -1.623 8.777 1.00 96.25 78 GLU A N 1
ATOM 610 C CA . GLU A 1 78 ? 5.101 -0.786 8.578 1.00 96.25 78 GLU A CA 1
ATOM 611 C C . GLU A 1 78 ? 3.896 -1.262 9.413 1.00 96.25 78 GLU A C 1
ATOM 613 O O . GLU A 1 78 ? 3.171 -0.463 10.009 1.00 96.25 78 GLU A O 1
ATOM 618 N N . ILE A 1 79 ? 3.701 -2.580 9.546 1.00 96.56 79 ILE A N 1
ATOM 619 C CA . ILE A 1 79 ? 2.694 -3.139 10.460 1.00 96.56 79 ILE A CA 1
ATOM 620 C C . ILE A 1 79 ? 2.999 -2.735 11.910 1.00 96.56 79 ILE A C 1
ATOM 622 O O . ILE A 1 79 ? 2.077 -2.410 12.659 1.00 96.56 79 ILE A O 1
ATOM 626 N N . GLU A 1 80 ? 4.264 -2.763 12.331 1.00 96.00 80 GLU A N 1
ATOM 627 C CA . GLU A 1 80 ? 4.663 -2.382 13.689 1.00 96.00 80 GLU A CA 1
ATOM 628 C C . GLU A 1 80 ? 4.447 -0.896 13.974 1.00 96.00 80 GLU A C 1
ATOM 630 O O . GLU A 1 80 ? 3.854 -0.561 15.006 1.00 96.00 80 GLU A O 1
ATOM 635 N N . GLU A 1 81 ? 4.856 -0.021 13.056 1.00 95.62 81 GLU A N 1
ATOM 636 C CA . GLU A 1 81 ? 4.624 1.424 13.140 1.00 95.62 81 GLU A CA 1
ATOM 637 C C . GLU A 1 81 ? 3.119 1.733 13.206 1.00 95.62 81 GLU A C 1
ATOM 639 O O . GLU A 1 81 ? 2.661 2.475 14.082 1.00 95.62 81 GLU A O 1
ATOM 644 N N . SER A 1 82 ? 2.321 1.064 12.372 1.00 96.00 82 SER A N 1
ATOM 645 C CA . SER A 1 82 ? 0.864 1.199 12.365 1.00 96.00 82 SER A CA 1
ATOM 646 C C . SER A 1 82 ? 0.200 0.717 13.664 1.00 96.00 82 SER A C 1
ATOM 648 O O . SER A 1 82 ? -0.740 1.354 14.148 1.00 96.00 82 SER A O 1
ATOM 650 N N . ILE A 1 83 ? 0.676 -0.380 14.275 1.00 96.62 83 ILE A N 1
ATOM 651 C CA . ILE A 1 83 ? 0.206 -0.828 15.603 1.00 96.62 83 ILE A CA 1
ATOM 652 C C . ILE A 1 83 ? 0.532 0.231 16.656 1.00 96.62 83 ILE A C 1
ATOM 654 O O . ILE A 1 83 ? -0.335 0.588 17.457 1.00 96.62 83 ILE A O 1
ATOM 658 N N . PHE A 1 84 ? 1.764 0.746 16.649 1.00 94.88 84 PHE A N 1
ATOM 659 C CA . PHE A 1 84 ? 2.204 1.769 17.591 1.00 94.88 84 PHE A CA 1
ATOM 660 C C . PHE A 1 84 ? 1.328 3.027 17.501 1.00 94.88 84 PHE A C 1
ATOM 662 O O . PHE A 1 84 ? 0.871 3.534 18.530 1.00 94.88 84 PHE A O 1
ATOM 669 N N . ALA A 1 85 ? 0.998 3.469 16.284 1.00 90.31 85 ALA A N 1
ATOM 670 C CA . ALA A 1 85 ? 0.147 4.630 16.037 1.00 90.31 85 ALA A CA 1
ATOM 671 C C . ALA A 1 85 ? -1.267 4.498 16.639 1.00 90.31 85 ALA A C 1
ATOM 673 O O . ALA A 1 85 ? -1.852 5.489 17.087 1.00 90.31 85 ALA A O 1
ATOM 674 N N . VAL A 1 86 ? -1.828 3.284 16.697 1.00 93.12 86 VAL A N 1
ATOM 675 C CA . VAL A 1 86 ? -3.180 3.040 17.239 1.00 93.12 86 VAL A CA 1
ATOM 676 C C . VAL A 1 86 ? -3.191 2.528 18.682 1.00 93.12 86 VAL A C 1
ATOM 678 O O . VAL A 1 86 ? -4.270 2.373 19.264 1.00 93.12 86 VAL A O 1
ATOM 681 N N . GLN A 1 87 ? -2.024 2.288 19.287 1.00 93.06 87 GLN A N 1
ATOM 682 C CA . GLN A 1 87 ? -1.905 1.611 20.581 1.00 93.06 87 GLN A CA 1
ATOM 683 C C . GLN A 1 87 ? -2.691 2.326 21.688 1.00 93.06 87 GLN A C 1
ATOM 685 O O . GLN A 1 87 ? -3.472 1.700 22.399 1.00 93.06 87 GLN A O 1
ATOM 690 N N . THR A 1 88 ? -2.591 3.657 21.777 1.00 90.50 88 THR A N 1
ATOM 691 C CA . THR A 1 88 ? -3.332 4.440 22.785 1.00 90.50 88 THR A CA 1
ATOM 692 C C . THR A 1 88 ? -4.853 4.297 22.640 1.00 90.50 88 THR A C 1
ATOM 694 O O . THR A 1 88 ? -5.583 4.281 23.638 1.00 90.50 88 THR A O 1
ATOM 697 N N . LEU A 1 89 ? -5.358 4.182 21.406 1.00 89.25 89 LEU A N 1
ATOM 698 C CA . LEU A 1 89 ? -6.785 3.987 21.147 1.00 89.25 89 LEU A CA 1
ATOM 699 C C . LEU A 1 89 ? -7.236 2.590 21.595 1.00 89.25 89 LEU A C 1
ATOM 701 O O . LEU A 1 89 ? -8.293 2.461 22.215 1.00 89.25 89 LEU A O 1
ATOM 705 N N . ALA A 1 90 ? -6.427 1.566 21.312 1.00 93.56 90 ALA A N 1
ATOM 706 C CA . ALA A 1 90 ? -6.678 0.200 21.753 1.00 93.56 90 ALA A CA 1
ATOM 707 C C . ALA A 1 90 ? -6.656 0.089 23.285 1.00 93.56 90 ALA A C 1
ATOM 709 O O . ALA A 1 90 ? -7.609 -0.435 23.863 1.00 93.56 90 ALA A O 1
ATOM 710 N N . ASP A 1 91 ? -5.652 0.675 23.944 1.00 92.69 91 ASP A N 1
ATOM 711 C CA . ASP A 1 91 ? -5.500 0.674 25.405 1.00 92.69 91 ASP A CA 1
ATOM 712 C C . ASP A 1 91 ? -6.674 1.362 26.104 1.00 92.69 91 ASP A C 1
ATOM 714 O O . ASP A 1 91 ? -7.205 0.850 27.091 1.00 92.69 91 ASP A O 1
ATOM 718 N N . THR A 1 92 ? -7.145 2.487 25.554 1.00 91.19 92 THR A N 1
ATOM 719 C CA . THR A 1 92 ? -8.319 3.209 26.077 1.00 91.19 92 THR A CA 1
ATOM 720 C C . THR A 1 92 ? -9.562 2.316 26.108 1.00 91.19 92 THR A C 1
ATOM 722 O O . THR A 1 92 ? -10.379 2.426 27.019 1.00 91.19 92 THR A O 1
ATOM 725 N N . LYS A 1 93 ? -9.696 1.415 25.128 1.00 91.44 93 LYS A N 1
ATOM 726 C CA . LYS A 1 93 ? -10.802 0.457 25.014 1.00 91.44 93 LYS A CA 1
ATOM 727 C C . LYS A 1 93 ? -10.454 -0.926 25.588 1.00 91.44 93 LYS A C 1
ATOM 729 O O . LYS A 1 93 ? -11.244 -1.860 25.465 1.00 91.44 93 LYS A O 1
ATOM 734 N N . LYS A 1 94 ? -9.270 -1.063 26.201 1.00 96.25 94 LYS A N 1
ATOM 735 C CA . LYS A 1 94 ? -8.690 -2.315 26.713 1.00 96.25 94 LYS A CA 1
ATOM 736 C C . LYS A 1 94 ? -8.649 -3.449 25.682 1.00 96.25 94 LYS A C 1
ATOM 738 O O . LYS A 1 94 ? -8.784 -4.617 26.037 1.00 96.25 94 LYS A O 1
ATOM 743 N N . ILE A 1 95 ? -8.504 -3.123 24.403 1.00 97.56 95 ILE A N 1
ATOM 744 C CA . ILE A 1 95 ? -8.422 -4.125 23.341 1.00 97.56 95 ILE A CA 1
ATOM 745 C C . ILE A 1 95 ? -6.992 -4.641 23.250 1.00 97.56 95 ILE A C 1
ATOM 747 O O . ILE A 1 95 ? -6.047 -3.863 23.137 1.00 97.56 95 ILE A O 1
ATOM 751 N N . LYS A 1 96 ? -6.834 -5.965 23.241 1.00 97.38 96 LYS A N 1
ATOM 752 C CA . LYS A 1 96 ? -5.528 -6.595 23.038 1.00 97.38 96 LYS A CA 1
ATOM 753 C C . LYS A 1 96 ? -5.231 -6.729 21.546 1.00 97.38 96 LYS A C 1
ATOM 755 O O . LYS A 1 96 ? -5.979 -7.403 20.838 1.00 97.38 96 LYS A O 1
ATOM 760 N N . ILE A 1 97 ? -4.123 -6.145 21.091 1.00 98.00 97 ILE A N 1
ATOM 761 C CA . ILE A 1 97 ? -3.591 -6.351 19.738 1.00 98.00 97 ILE A CA 1
ATOM 762 C C . ILE A 1 97 ? -2.510 -7.437 19.797 1.00 98.00 97 ILE A C 1
ATOM 764 O O . ILE A 1 97 ? -1.573 -7.357 20.588 1.00 98.00 97 ILE A O 1
ATOM 768 N N . GLU A 1 98 ? -2.652 -8.473 18.975 1.00 97.19 98 GLU A N 1
ATOM 769 C CA . GLU A 1 98 ? -1.682 -9.560 18.827 1.00 97.19 98 GLU A CA 1
ATOM 770 C C . GLU A 1 98 ? -1.195 -9.613 17.373 1.00 97.19 98 GLU A C 1
ATOM 772 O O . GLU A 1 98 ? -2.001 -9.530 16.449 1.00 97.19 98 GLU A O 1
ATOM 777 N N . LYS A 1 99 ? 0.112 -9.792 17.152 1.00 96.06 99 LYS A N 1
ATOM 778 C CA . LYS A 1 99 ? 0.686 -9.996 15.813 1.00 96.06 99 LYS A CA 1
ATOM 779 C C . LYS A 1 99 ? 1.250 -11.407 15.669 1.00 96.06 99 LYS A C 1
ATOM 781 O O . LYS A 1 99 ? 1.801 -11.964 16.618 1.00 96.06 99 LYS A O 1
ATOM 786 N N . ARG A 1 100 ? 1.096 -11.986 14.483 1.00 96.56 100 ARG A N 1
ATOM 787 C CA . ARG A 1 100 ? 1.659 -13.276 14.070 1.00 96.56 100 ARG A CA 1
ATOM 788 C C . ARG A 1 100 ? 2.273 -13.088 12.691 1.00 96.56 100 ARG A C 1
ATOM 790 O O . ARG A 1 100 ? 1.616 -13.311 11.673 1.00 96.56 100 ARG A O 1
ATOM 797 N N . LEU A 1 101 ? 3.506 -12.601 12.692 1.00 94.94 101 LEU A N 1
ATOM 798 C CA . LEU A 1 101 ? 4.299 -12.374 11.492 1.00 94.94 101 LEU A CA 1
ATOM 799 C C . LEU A 1 101 ? 5.365 -13.479 11.404 1.00 94.94 101 LEU A C 1
ATOM 801 O O . LEU A 1 101 ? 5.855 -13.904 12.454 1.00 94.94 101 LEU A O 1
ATOM 805 N N . PRO A 1 102 ? 5.695 -13.981 10.204 1.00 92.44 102 PRO A N 1
ATOM 806 C CA . PRO A 1 102 ? 6.888 -14.796 10.003 1.00 92.44 102 PRO A CA 1
ATOM 807 C C . PRO A 1 102 ? 8.157 -14.019 10.382 1.00 92.44 102 PRO A C 1
ATOM 809 O O . PRO A 1 102 ? 8.152 -12.789 10.349 1.00 92.44 102 PRO A O 1
ATOM 812 N N . ASP A 1 103 ? 9.250 -14.728 10.681 1.00 88.06 103 ASP A N 1
ATOM 813 C CA . ASP A 1 103 ? 10.548 -14.102 11.000 1.00 88.06 103 ASP A CA 1
ATOM 814 C C . ASP A 1 103 ? 11.084 -13.246 9.843 1.00 88.06 103 ASP A C 1
ATOM 816 O O . ASP A 1 103 ? 11.810 -12.278 10.058 1.00 88.06 103 ASP A O 1
ATOM 820 N N . TYR A 1 104 ? 10.710 -13.605 8.615 1.00 88.12 104 TYR A N 1
ATOM 821 C CA . TYR A 1 104 ? 11.048 -12.881 7.402 1.00 88.12 104 TYR A CA 1
ATOM 822 C C . TYR A 1 104 ? 9.812 -12.740 6.512 1.00 88.12 104 TYR A C 1
ATOM 824 O O . TYR A 1 104 ? 9.128 -13.724 6.222 1.00 88.12 104 TYR A O 1
ATOM 832 N N . LEU A 1 105 ? 9.546 -11.511 6.075 1.00 91.38 105 LEU A N 1
ATOM 833 C CA . LEU A 1 105 ? 8.638 -11.196 4.978 1.00 91.38 105 LEU A CA 1
ATOM 834 C C . LEU A 1 105 ? 9.455 -10.475 3.903 1.00 91.38 105 LEU A C 1
ATOM 836 O O . LEU A 1 105 ? 10.214 -9.575 4.263 1.00 91.38 105 LEU A O 1
ATOM 840 N N . PRO A 1 106 ? 9.306 -10.833 2.617 1.00 90.19 106 PRO A N 1
ATOM 841 C CA . PRO A 1 106 ? 9.923 -10.068 1.544 1.00 90.19 106 PRO A CA 1
ATOM 842 C C . PRO A 1 106 ? 9.427 -8.620 1.537 1.00 90.19 106 PRO A C 1
ATOM 844 O O . PRO A 1 106 ? 8.261 -8.355 1.847 1.00 90.19 106 PRO A O 1
ATOM 847 N N . ASP A 1 107 ? 10.293 -7.703 1.120 1.00 91.25 107 ASP A N 1
ATOM 848 C CA . ASP A 1 107 ? 9.880 -6.332 0.845 1.00 91.25 107 ASP A CA 1
ATOM 849 C C . ASP A 1 107 ? 8.894 -6.301 -0.325 1.00 91.25 107 ASP A C 1
ATOM 851 O O . ASP A 1 107 ? 8.925 -7.136 -1.239 1.00 91.25 107 ASP A O 1
ATOM 855 N N . ILE A 1 108 ? 8.018 -5.303 -0.308 1.00 93.69 108 ILE A N 1
ATOM 856 C CA . ILE A 1 108 ? 7.140 -5.000 -1.435 1.00 93.69 108 ILE A CA 1
ATOM 857 C C . ILE A 1 108 ? 7.544 -3.677 -2.058 1.00 93.69 108 ILE A C 1
ATOM 859 O O . ILE A 1 108 ? 8.092 -2.809 -1.386 1.00 93.69 108 ILE A O 1
ATOM 863 N N . TYR A 1 109 ? 7.224 -3.505 -3.335 1.00 91.62 109 TYR A N 1
ATOM 864 C CA . TYR A 1 109 ? 7.347 -2.204 -3.972 1.00 91.62 109 TYR A CA 1
ATOM 865 C C . TYR A 1 109 ? 6.060 -1.408 -3.727 1.00 91.62 109 TYR A C 1
ATOM 867 O O . TYR A 1 109 ? 4.985 -1.774 -4.210 1.00 91.62 109 TYR A O 1
ATOM 875 N N . GLY A 1 110 ? 6.153 -0.363 -2.913 1.00 92.69 110 GLY A N 1
ATOM 876 C CA . GLY A 1 110 ? 5.005 0.315 -2.331 1.00 92.69 110 GLY A CA 1
ATOM 877 C C . GLY A 1 110 ? 5.334 1.695 -1.787 1.00 92.69 110 GLY A C 1
ATOM 878 O O . GLY A 1 110 ? 6.485 2.100 -1.693 1.00 92.69 110 GLY A O 1
ATOM 879 N N . SER A 1 111 ? 4.299 2.430 -1.415 1.00 92.44 111 SER A N 1
ATOM 880 C CA . SER A 1 111 ? 4.424 3.717 -0.755 1.00 92.44 111 SER A CA 1
ATOM 881 C C . SER A 1 111 ? 4.217 3.557 0.731 1.00 92.44 111 SER A C 1
ATOM 883 O O . SER A 1 111 ? 3.153 3.109 1.161 1.00 92.44 111 SER A O 1
ATOM 885 N N . LYS A 1 112 ? 5.218 3.970 1.510 1.00 92.62 112 LYS A N 1
ATOM 886 C CA . LYS A 1 112 ? 5.162 3.918 2.971 1.00 92.62 112 LYS A CA 1
ATOM 887 C C . LYS A 1 112 ? 3.919 4.639 3.510 1.00 92.62 112 LYS A C 1
ATOM 889 O O . LYS A 1 112 ? 3.116 4.030 4.205 1.00 92.62 112 LYS A O 1
ATOM 894 N N . GLU A 1 113 ? 3.693 5.882 3.077 1.00 89.88 113 GLU A N 1
ATOM 895 C CA . GLU A 1 113 ? 2.511 6.675 3.458 1.00 89.88 113 GLU A CA 1
ATOM 896 C C . GLU A 1 113 ? 1.199 5.970 3.068 1.00 89.88 113 GLU A C 1
ATOM 898 O O . GLU A 1 113 ? 0.250 5.914 3.849 1.00 89.88 113 GLU A O 1
ATOM 903 N N . GLY A 1 114 ? 1.139 5.377 1.871 1.00 92.00 114 GLY A N 1
ATOM 904 C CA . GLY A 1 114 ? -0.045 4.644 1.422 1.00 92.00 114 GLY A CA 1
ATOM 905 C C . GLY A 1 114 ? -0.336 3.391 2.256 1.00 92.00 114 GLY A C 1
ATOM 906 O O . GLY A 1 114 ? -1.498 3.117 2.568 1.00 92.00 114 GLY A O 1
ATOM 907 N N . LEU A 1 115 ? 0.700 2.641 2.635 1.00 96.25 115 LEU A N 1
ATOM 908 C CA . LEU A 1 115 ? 0.587 1.452 3.484 1.00 96.25 115 LEU A CA 1
ATOM 909 C C . LEU A 1 115 ? 0.186 1.818 4.917 1.00 96.25 115 LEU A C 1
ATOM 911 O O . LEU A 1 115 ? -0.745 1.206 5.446 1.00 96.25 115 LEU A O 1
ATOM 915 N N . GLU A 1 116 ? 0.788 2.864 5.486 1.00 93.94 116 GLU A N 1
ATOM 916 C CA . GLU A 1 116 ? 0.403 3.431 6.783 1.00 93.94 116 GLU A CA 1
ATOM 917 C C . GLU A 1 116 ? -1.093 3.791 6.775 1.00 93.94 116 GLU A C 1
ATOM 919 O O . GLU A 1 116 ? -1.871 3.361 7.634 1.00 93.94 116 GLU A O 1
ATOM 924 N N . HIS A 1 117 ? -1.545 4.500 5.734 1.00 91.44 117 HIS A N 1
ATOM 925 C CA . HIS A 1 117 ? -2.953 4.841 5.546 1.00 91.44 117 HIS A CA 1
ATOM 926 C C . HIS A 1 117 ? -3.859 3.604 5.497 1.00 91.44 117 HIS A C 1
ATOM 928 O O . HIS A 1 117 ? -4.936 3.612 6.109 1.00 91.44 117 HIS A O 1
ATOM 934 N N . ILE A 1 118 ? -3.457 2.546 4.784 1.00 95.88 118 ILE A N 1
ATOM 935 C CA . ILE A 1 118 ? -4.205 1.284 4.712 1.00 95.88 118 ILE A CA 1
ATOM 936 C C . ILE A 1 118 ? -4.319 0.661 6.108 1.00 95.88 118 ILE A C 1
ATOM 938 O O . ILE A 1 118 ? -5.431 0.400 6.581 1.00 95.88 118 ILE A O 1
ATOM 942 N N . PHE A 1 119 ? -3.193 0.436 6.783 1.00 97.56 119 PHE A N 1
ATOM 943 C CA . PHE A 1 119 ? -3.146 -0.317 8.034 1.00 97.56 119 PHE A CA 1
ATOM 944 C C . PHE A 1 119 ? -3.776 0.443 9.195 1.00 97.56 119 PHE A C 1
ATOM 946 O O . PHE A 1 119 ? -4.592 -0.139 9.914 1.00 97.56 119 PHE A O 1
ATOM 953 N N . ILE A 1 120 ? -3.517 1.747 9.338 1.00 94.31 120 ILE A N 1
ATOM 954 C CA . ILE A 1 120 ? -4.158 2.570 10.370 1.00 94.31 120 ILE A CA 1
ATOM 955 C C . ILE A 1 120 ? -5.676 2.581 10.185 1.00 94.31 120 ILE A C 1
ATOM 957 O O . ILE A 1 120 ? -6.405 2.443 11.168 1.00 94.31 120 ILE A O 1
ATOM 961 N N . ASN A 1 121 ? -6.196 2.694 8.956 1.00 92.81 121 ASN A N 1
ATOM 962 C CA . ASN A 1 121 ? -7.648 2.667 8.740 1.00 92.81 121 ASN A CA 1
ATOM 963 C C . ASN A 1 121 ? -8.266 1.311 9.101 1.00 92.81 121 ASN A C 1
ATOM 965 O O . ASN A 1 121 ? -9.328 1.272 9.731 1.00 92.81 121 ASN A O 1
ATOM 969 N N . LEU A 1 122 ? -7.626 0.203 8.717 1.00 96.69 122 LEU A N 1
ATOM 970 C CA . LEU A 1 122 ? -8.111 -1.139 9.048 1.00 96.69 122 LEU A CA 1
ATOM 971 C C . LEU A 1 122 ? -8.068 -1.392 10.561 1.00 96.69 122 LEU A C 1
ATOM 973 O O . LEU A 1 122 ? -9.066 -1.838 11.130 1.00 96.69 122 LEU A O 1
ATOM 977 N N . LEU A 1 123 ? -6.976 -1.021 11.231 1.00 96.88 123 LEU A N 1
ATOM 978 C CA . LEU A 1 123 ? -6.831 -1.141 12.682 1.00 96.88 123 LEU A CA 1
ATOM 979 C C . LEU A 1 123 ? -7.797 -0.229 13.442 1.00 96.88 123 LEU A C 1
ATOM 981 O O . LEU A 1 123 ? -8.450 -0.670 14.386 1.00 96.88 123 LEU A O 1
ATOM 985 N N . ALA A 1 124 ? -7.948 1.027 13.022 1.00 92.50 124 ALA A N 1
ATOM 986 C CA . ALA A 1 124 ? -8.891 1.954 13.637 1.00 92.50 124 ALA A CA 1
ATOM 987 C C . ALA A 1 124 ? -10.335 1.458 13.492 1.00 92.50 124 ALA A C 1
ATOM 989 O O . ALA A 1 124 ? -11.112 1.560 14.444 1.00 92.50 124 ALA A O 1
ATOM 990 N N . ASN A 1 125 ? -10.698 0.878 12.342 1.00 92.88 125 ASN A N 1
ATOM 991 C CA . ASN A 1 125 ? -11.998 0.234 12.161 1.00 92.88 125 ASN A CA 1
ATOM 992 C C . ASN A 1 125 ? -12.155 -0.976 13.090 1.00 92.88 125 ASN A C 1
ATOM 994 O O . ASN A 1 125 ? -13.155 -1.055 13.804 1.00 92.88 125 ASN A O 1
ATOM 998 N N . ALA A 1 126 ? -11.160 -1.860 13.155 1.00 95.44 126 ALA A N 1
ATOM 999 C CA . ALA A 1 126 ? -11.172 -3.006 14.058 1.00 95.44 126 ALA A CA 1
ATOM 1000 C C . ALA A 1 126 ? -11.369 -2.571 15.526 1.00 95.44 126 ALA A C 1
ATOM 1002 O O . ALA A 1 126 ? -12.271 -3.064 16.205 1.00 95.44 126 ALA A O 1
ATOM 1003 N N . ILE A 1 127 ? -10.626 -1.567 16.008 1.00 94.62 127 ILE A N 1
ATOM 1004 C CA . ILE A 1 127 ? -10.757 -1.025 17.375 1.00 94.62 127 ILE A CA 1
ATOM 1005 C C . ILE A 1 127 ? -12.141 -0.407 17.599 1.00 94.62 127 ILE A C 1
ATOM 1007 O O . ILE A 1 127 ? -12.789 -0.606 18.631 1.00 94.62 127 ILE A O 1
ATOM 1011 N N . LYS A 1 128 ? -12.625 0.352 16.619 1.0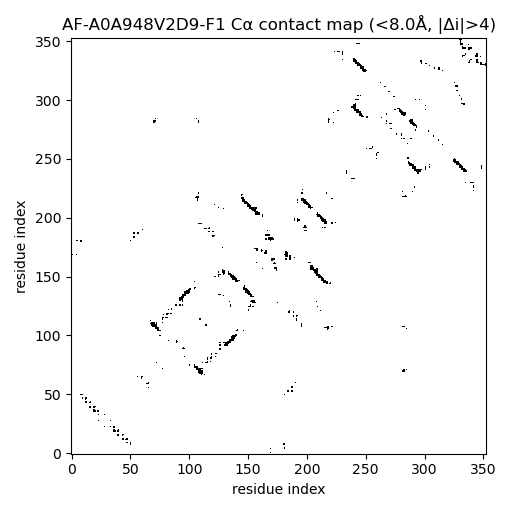0 90.88 128 LYS A N 1
ATOM 1012 C CA . LYS A 1 128 ? -13.914 1.036 16.681 1.00 90.88 128 LYS A CA 1
ATOM 1013 C C . LYS A 1 128 ? -15.083 0.059 16.810 1.00 90.88 128 LYS A C 1
ATOM 1015 O O . LYS A 1 128 ? -15.961 0.304 17.639 1.00 90.88 128 LYS A O 1
ATOM 1020 N N . PHE A 1 129 ? -15.081 -1.034 16.048 1.00 92.19 129 PHE A N 1
ATOM 1021 C CA . PHE A 1 129 ? -16.185 -2.003 15.993 1.00 92.19 129 PHE A CA 1
ATOM 1022 C C . PHE A 1 129 ? -16.037 -3.196 16.949 1.00 92.19 129 PHE A C 1
ATOM 1024 O O . PHE A 1 129 ? -16.987 -3.965 17.117 1.00 92.19 129 PHE A O 1
ATOM 1031 N N . THR A 1 130 ? -14.898 -3.314 17.632 1.00 95.25 130 THR A N 1
ATOM 1032 C CA . THR A 1 130 ? -14.684 -4.304 18.696 1.00 95.25 130 THR A CA 1
ATOM 1033 C C . THR A 1 130 ? -15.146 -3.767 20.049 1.00 95.25 130 THR A C 1
ATOM 1035 O O . THR A 1 130 ? -14.753 -2.657 20.401 1.00 95.25 130 THR A O 1
ATOM 1038 N N . PRO A 1 131 ? -15.979 -4.488 20.820 1.00 92.88 131 PRO A N 1
ATOM 1039 C CA . PRO A 1 131 ? -16.323 -4.114 22.194 1.00 92.88 131 PRO A CA 1
ATOM 1040 C C . PRO A 1 131 ? -15.098 -3.959 23.110 1.00 92.88 131 PRO A C 1
ATOM 1042 O O . PRO A 1 131 ? -13.998 -4.397 22.775 1.00 92.88 131 PRO A O 1
ATOM 1045 N N . GLU A 1 132 ? -15.287 -3.334 24.274 1.00 93.88 132 GLU A N 1
ATOM 1046 C CA . GLU A 1 132 ? -14.229 -3.273 25.291 1.00 93.88 132 GLU A CA 1
ATOM 1047 C C . GLU A 1 132 ? -13.746 -4.676 25.678 1.00 93.88 132 GLU A C 1
ATOM 1049 O O . GLU A 1 132 ? -14.523 -5.630 25.666 1.00 93.88 132 GLU A O 1
ATOM 1054 N N . GLU A 1 133 ? -12.455 -4.791 26.001 1.00 93.25 133 GLU A N 1
ATOM 1055 C CA . GLU A 1 133 ? -11.805 -6.059 26.388 1.00 93.25 133 GLU A CA 1
ATOM 1056 C C . GLU A 1 133 ? -11.772 -7.128 25.273 1.00 93.25 133 GLU A C 1
ATOM 1058 O O . GLU A 1 133 ? -11.423 -8.286 25.508 1.00 93.25 133 GLU A O 1
ATOM 1063 N N . GLY A 1 134 ? -12.094 -6.739 24.035 1.00 95.56 134 GLY A N 1
ATOM 1064 C CA . GLY A 1 134 ? -11.970 -7.593 22.858 1.00 95.56 134 GLY A CA 1
ATOM 1065 C C . GLY A 1 134 ? -10.530 -7.770 22.365 1.00 95.56 134 GLY A C 1
ATOM 1066 O O . GLY A 1 134 ? -9.552 -7.348 22.993 1.00 95.56 134 GLY A O 1
ATOM 1067 N N . ARG A 1 135 ? -10.390 -8.412 21.202 1.00 97.69 135 ARG A N 1
ATOM 1068 C CA . ARG A 1 135 ? -9.091 -8.746 20.610 1.00 97.69 135 ARG A CA 1
ATOM 1069 C C . ARG A 1 135 ? -9.026 -8.369 19.139 1.00 97.69 135 ARG A C 1
ATOM 1071 O O . ARG A 1 135 ? -9.998 -8.545 18.408 1.00 97.69 135 ARG A O 1
ATOM 1078 N N . ILE A 1 136 ? -7.842 -7.932 18.721 1.00 98.44 136 ILE A N 1
ATOM 1079 C CA . ILE A 1 136 ? -7.452 -7.787 17.322 1.00 98.44 136 ILE A CA 1
ATOM 1080 C C . ILE A 1 136 ? -6.217 -8.655 17.065 1.00 98.44 136 ILE A C 1
ATOM 1082 O O . ILE A 1 136 ? -5.295 -8.687 17.878 1.00 98.44 136 ILE A O 1
ATOM 1086 N N . SER A 1 137 ? -6.203 -9.396 15.963 1.00 98.31 137 SER A N 1
ATOM 1087 C CA . SER A 1 137 ? -5.090 -10.239 15.526 1.00 98.31 137 SER A CA 1
ATOM 1088 C C . SER A 1 137 ? -4.641 -9.845 14.124 1.00 98.31 137 SER A C 1
ATOM 1090 O O . SER A 1 137 ? -5.455 -9.785 13.207 1.00 98.31 137 SER A O 1
ATOM 1092 N N . ILE A 1 138 ? -3.343 -9.602 13.960 1.00 98.50 138 ILE A N 1
ATOM 1093 C CA . ILE A 1 138 ? -2.719 -9.271 12.678 1.00 98.50 138 ILE A CA 1
ATOM 1094 C C . ILE A 1 138 ? -1.877 -10.463 12.248 1.00 98.50 138 ILE A C 1
ATOM 1096 O O . ILE A 1 138 ? -0.994 -10.902 12.987 1.00 98.50 138 ILE A O 1
ATOM 1100 N N . ILE A 1 139 ? -2.172 -11.021 11.080 1.00 98.31 139 ILE A N 1
ATOM 1101 C CA . ILE A 1 139 ? -1.529 -12.239 10.585 1.00 98.31 139 ILE A CA 1
ATOM 1102 C C . ILE A 1 139 ? -1.004 -11.959 9.187 1.00 98.31 139 ILE A C 1
ATOM 1104 O O . ILE A 1 139 ? -1.794 -11.660 8.298 1.00 98.31 139 ILE A O 1
ATOM 1108 N N . ALA A 1 140 ? 0.300 -12.108 8.978 1.00 97.56 140 ALA A N 1
ATOM 1109 C CA . ALA A 1 140 ? 0.895 -12.018 7.651 1.00 97.56 140 ALA A CA 1
ATOM 1110 C C . ALA A 1 140 ? 1.312 -13.405 7.159 1.00 97.56 140 ALA A C 1
ATOM 1112 O O . ALA A 1 140 ? 1.776 -14.243 7.935 1.00 97.56 140 ALA A O 1
ATOM 1113 N N . LYS A 1 141 ? 1.128 -13.659 5.866 1.00 96.56 141 LYS A N 1
ATOM 1114 C CA . LYS A 1 141 ? 1.581 -14.879 5.200 1.00 96.56 141 LYS A CA 1
ATOM 1115 C C . LYS A 1 141 ? 2.122 -14.545 3.825 1.00 96.56 141 LYS A C 1
ATOM 1117 O O . LYS A 1 141 ? 1.412 -13.976 2.997 1.00 96.56 141 LYS A O 1
ATOM 1122 N N . GLU A 1 142 ? 3.347 -14.972 3.578 1.00 95.56 142 GLU A N 1
ATOM 1123 C CA . GLU A 1 142 ? 3.890 -15.037 2.232 1.00 95.56 142 GLU A CA 1
ATOM 1124 C C . GLU A 1 142 ? 3.198 -16.169 1.455 1.00 95.56 142 GLU A C 1
ATOM 1126 O O . GLU A 1 142 ? 3.025 -17.285 1.954 1.00 95.56 142 GLU A O 1
ATOM 1131 N N . LYS A 1 143 ? 2.774 -15.866 0.231 1.00 95.06 143 LYS A N 1
ATOM 1132 C CA . LYS A 1 143 ? 2.381 -16.837 -0.792 1.00 95.06 143 LYS A CA 1
ATOM 1133 C C . LYS A 1 143 ? 3.363 -16.754 -1.959 1.00 95.06 143 LYS A C 1
ATOM 1135 O O . LYS A 1 143 ? 4.330 -16.006 -1.909 1.00 95.06 143 LYS A O 1
ATOM 1140 N N . GLU A 1 144 ? 3.124 -17.518 -3.018 1.00 91.94 144 GLU A N 1
ATOM 1141 C CA . GLU A 1 144 ? 4.012 -17.586 -4.183 1.00 91.94 144 GLU A CA 1
ATOM 1142 C C . GLU A 1 144 ? 4.285 -16.206 -4.813 1.00 91.94 144 GLU A C 1
ATOM 1144 O O . GLU A 1 144 ? 5.439 -15.787 -4.863 1.00 91.94 144 GLU A O 1
ATOM 1149 N N . GLU A 1 145 ? 3.239 -15.453 -5.173 1.00 93.81 145 GLU A N 1
ATOM 1150 C CA . GLU A 1 145 ? 3.362 -14.157 -5.872 1.00 93.81 145 GLU A CA 1
ATOM 1151 C C . GLU A 1 145 ? 2.970 -12.928 -5.030 1.00 93.81 145 GLU A C 1
ATOM 1153 O O . GLU A 1 145 ? 3.109 -11.791 -5.482 1.00 93.81 145 GLU A O 1
ATOM 1158 N N . GLU A 1 146 ? 2.444 -13.125 -3.822 1.00 96.81 146 GLU A N 1
ATOM 1159 C CA . GLU A 1 146 ? 1.865 -12.056 -2.999 1.00 96.81 146 GLU A CA 1
ATOM 1160 C C . GLU A 1 146 ? 2.134 -12.280 -1.507 1.00 96.81 146 GLU A C 1
ATOM 1162 O O . GLU A 1 146 ? 2.370 -13.404 -1.061 1.00 96.81 146 GLU A O 1
ATOM 1167 N N . ILE A 1 147 ? 2.048 -11.211 -0.722 1.00 97.50 147 ILE A N 1
ATOM 1168 C CA . ILE A 1 147 ? 2.033 -11.246 0.740 1.00 97.50 147 ILE A CA 1
ATOM 1169 C C . ILE A 1 147 ? 0.636 -10.843 1.193 1.00 97.50 147 ILE A C 1
ATOM 1171 O O . ILE A 1 147 ? 0.144 -9.774 0.838 1.00 97.50 147 ILE A O 1
ATOM 1175 N N . VAL A 1 148 ? -0.012 -11.707 1.975 1.00 98.19 148 VAL A N 1
ATOM 1176 C CA . VAL A 1 148 ? -1.361 -11.473 2.500 1.00 98.19 148 VAL A CA 1
ATOM 1177 C C . VAL A 1 148 ? -1.287 -11.101 3.969 1.00 98.19 148 VAL A C 1
ATOM 1179 O O . VAL A 1 148 ? -0.781 -11.878 4.778 1.00 98.19 148 VAL A O 1
ATOM 1182 N N . VAL A 1 149 ? -1.857 -9.952 4.319 1.00 98.38 149 VAL A N 1
ATOM 1183 C CA . VAL A 1 149 ? -2.006 -9.467 5.691 1.00 98.38 149 VAL A CA 1
ATOM 1184 C C . VAL A 1 149 ? -3.486 -9.476 6.056 1.00 98.38 149 VAL A C 1
ATOM 1186 O O . VAL A 1 149 ? -4.319 -8.891 5.365 1.00 98.38 149 VAL A O 1
ATOM 1189 N N . ALA A 1 150 ? -3.823 -10.158 7.144 1.00 98.44 150 ALA A N 1
ATOM 1190 C CA . ALA A 1 150 ? -5.168 -10.237 7.687 1.00 98.44 150 ALA A CA 1
ATOM 1191 C C . ALA A 1 150 ? -5.269 -9.446 8.995 1.00 98.44 150 ALA A C 1
ATOM 1193 O O . ALA A 1 150 ? -4.455 -9.639 9.896 1.00 98.44 150 ALA A O 1
ATOM 1194 N N . PHE A 1 151 ? -6.302 -8.614 9.102 1.00 98.38 151 PHE A N 1
ATOM 1195 C CA . PHE A 1 151 ? -6.690 -7.852 10.286 1.00 98.38 151 PHE A CA 1
ATOM 1196 C C . PHE A 1 151 ? -8.000 -8.433 10.812 1.00 98.38 151 PHE A C 1
ATOM 1198 O O . PHE A 1 151 ? -9.064 -8.205 10.236 1.00 98.38 151 PHE A O 1
ATOM 1205 N N . GLU A 1 152 ? -7.912 -9.233 11.867 1.00 98.19 152 GLU A N 1
ATOM 1206 C CA . GLU A 1 152 ? -9.041 -9.936 12.470 1.00 98.19 152 GLU A CA 1
ATOM 1207 C C . GLU A 1 152 ? -9.447 -9.288 13.784 1.00 98.19 152 GLU A C 1
ATOM 1209 O O . GLU A 1 152 ? -8.608 -9.072 14.650 1.00 98.19 152 GLU A O 1
ATOM 1214 N N . ASP A 1 153 ? -10.734 -9.028 13.952 1.00 98.00 153 ASP A N 1
ATOM 1215 C CA . ASP A 1 153 ? -11.318 -8.460 15.154 1.00 98.00 153 ASP A CA 1
ATOM 1216 C C . ASP A 1 153 ? -12.424 -9.357 15.715 1.00 98.00 153 ASP A C 1
ATOM 1218 O O . ASP A 1 153 ? -13.075 -10.093 14.976 1.00 98.00 153 ASP A O 1
ATOM 1222 N N . THR A 1 154 ? -12.650 -9.294 17.029 1.00 97.06 154 THR A N 1
ATOM 1223 C CA . THR A 1 154 ? -13.749 -10.004 17.713 1.00 97.06 154 THR A CA 1
ATOM 1224 C C . THR A 1 154 ? -14.980 -9.111 17.891 1.00 97.06 154 THR A C 1
ATOM 1226 O O . THR A 1 154 ? -15.640 -9.146 18.932 1.00 97.06 154 THR A O 1
ATOM 1229 N N . GLY A 1 155 ? -15.224 -8.217 16.936 1.00 93.94 155 GLY A N 1
ATOM 1230 C CA . GLY A 1 155 ? -16.248 -7.191 17.013 1.00 93.94 155 GLY A CA 1
ATOM 1231 C C . GLY A 1 155 ? -17.644 -7.636 16.600 1.00 93.94 155 GLY A C 1
ATOM 1232 O O . GLY A 1 155 ? -17.986 -8.815 16.542 1.00 93.94 155 GLY A O 1
ATOM 1233 N N . VAL A 1 156 ? -18.490 -6.647 16.315 1.00 92.81 156 VAL A N 1
ATOM 1234 C CA . VAL A 1 156 ? -19.920 -6.860 16.020 1.00 92.81 156 VAL A CA 1
ATOM 1235 C C . VAL A 1 156 ? -20.186 -7.584 14.695 1.00 92.81 156 VAL A C 1
ATOM 1237 O O . VAL A 1 156 ? -21.289 -8.092 14.488 1.00 92.81 156 VAL A O 1
ATOM 1240 N N . GLY A 1 157 ? -19.194 -7.653 13.809 1.00 92.81 157 GLY A N 1
ATOM 1241 C CA . GLY A 1 157 ? -19.329 -8.231 12.476 1.00 92.81 157 GLY A CA 1
ATOM 1242 C C . GLY A 1 157 ? -20.152 -7.380 11.498 1.00 92.81 157 GLY A C 1
ATOM 1243 O O . GLY A 1 157 ? -20.769 -6.365 11.843 1.00 92.81 157 GLY A O 1
ATOM 1244 N N . ILE A 1 158 ? -20.160 -7.823 10.245 1.00 91.50 158 ILE A N 1
ATOM 1245 C CA . ILE A 1 158 ? -20.803 -7.186 9.096 1.00 91.50 158 ILE A CA 1
ATOM 1246 C C . ILE A 1 158 ? -21.846 -8.166 8.532 1.00 91.50 158 ILE A C 1
ATOM 1248 O O . ILE A 1 158 ? -21.534 -9.346 8.342 1.00 91.50 158 ILE A O 1
ATOM 1252 N N . PRO A 1 159 ? -23.089 -7.724 8.271 1.00 90.88 159 PRO A N 1
ATOM 1253 C CA . PRO A 1 159 ? -24.090 -8.536 7.584 1.00 90.88 159 PRO A CA 1
ATOM 1254 C C . PRO A 1 159 ? -23.632 -8.921 6.174 1.00 90.88 159 PRO A C 1
ATOM 1256 O O . PRO A 1 159 ? -23.079 -8.089 5.461 1.00 90.88 159 PRO A O 1
ATOM 1259 N N . ALA A 1 160 ? -23.927 -10.148 5.736 1.00 88.88 160 ALA A N 1
ATOM 1260 C CA . ALA A 1 160 ? -23.519 -10.645 4.416 1.00 88.88 160 ALA A CA 1
ATOM 1261 C C . ALA A 1 160 ? -23.984 -9.744 3.253 1.00 88.88 160 ALA A C 1
ATOM 1263 O O . ALA A 1 160 ? -23.258 -9.554 2.289 1.00 88.88 160 ALA A O 1
ATOM 1264 N N . GLU A 1 161 ? -25.163 -9.132 3.379 1.00 87.81 161 GLU A N 1
ATOM 1265 C CA . GLU A 1 161 ? -25.730 -8.193 2.399 1.00 87.81 161 GLU A CA 1
ATOM 1266 C C . GLU A 1 161 ? -24.959 -6.867 2.256 1.00 87.81 161 GLU A C 1
ATOM 1268 O O . GLU A 1 161 ? -25.092 -6.186 1.239 1.00 87.81 161 GLU A O 1
ATOM 1273 N N . ASP A 1 162 ? -24.153 -6.499 3.255 1.00 87.19 162 ASP A N 1
ATOM 1274 C CA . ASP A 1 162 ? -23.356 -5.271 3.243 1.00 87.19 162 ASP A CA 1
ATOM 1275 C C . ASP A 1 162 ? -21.908 -5.526 2.782 1.00 87.19 162 ASP A C 1
ATOM 1277 O O . ASP A 1 162 ? -21.231 -4.583 2.368 1.00 87.19 162 ASP A O 1
ATOM 1281 N N . VAL A 1 163 ? -21.430 -6.778 2.812 1.00 86.31 163 VAL A N 1
ATOM 1282 C CA . VAL A 1 163 ? -20.030 -7.162 2.533 1.00 86.31 163 VAL A CA 1
ATOM 1283 C C . VAL A 1 163 ? -19.537 -6.657 1.174 1.00 86.31 163 VAL A C 1
ATOM 1285 O O . VAL A 1 163 ? -18.447 -6.098 1.092 1.00 86.31 163 VAL A O 1
ATOM 1288 N N . ASP A 1 164 ? -20.348 -6.757 0.123 1.00 83.06 164 ASP A N 1
ATOM 1289 C CA . ASP A 1 164 ? -19.937 -6.317 -1.219 1.00 83.06 164 ASP A CA 1
ATOM 1290 C C . ASP A 1 164 ? -19.896 -4.787 -1.363 1.00 83.06 164 ASP A C 1
ATOM 1292 O O . ASP A 1 164 ? -19.298 -4.240 -2.291 1.00 83.06 164 ASP A O 1
ATOM 1296 N N . ARG A 1 165 ? -20.539 -4.064 -0.440 1.00 86.69 165 ARG A N 1
ATOM 1297 C CA . ARG A 1 165 ? -20.755 -2.617 -0.537 1.00 86.69 165 ARG A CA 1
ATOM 1298 C C . ARG A 1 165 ? -19.832 -1.800 0.353 1.00 86.69 165 ARG A C 1
ATOM 1300 O O . ARG A 1 165 ? -19.681 -0.611 0.094 1.00 86.69 165 ARG A O 1
ATOM 1307 N N . ILE A 1 166 ? -19.200 -2.382 1.373 1.00 87.50 166 ILE A N 1
ATOM 1308 C CA . ILE A 1 166 ? -18.433 -1.619 2.382 1.00 87.50 166 ILE A CA 1
ATOM 1309 C C . ILE A 1 166 ? -17.221 -0.863 1.818 1.00 87.50 166 ILE A C 1
ATOM 1311 O O . ILE A 1 166 ? -16.776 0.101 2.433 1.00 87.50 166 ILE A O 1
ATOM 1315 N N . PHE A 1 167 ? -16.707 -1.261 0.651 1.00 89.38 167 PHE A N 1
ATOM 1316 C CA . PHE A 1 167 ? -15.632 -0.545 -0.047 1.00 89.38 167 PHE A CA 1
ATOM 1317 C C . PHE A 1 167 ? -16.140 0.600 -0.936 1.00 89.38 167 PHE A C 1
ATOM 1319 O O . PHE A 1 167 ? -15.349 1.315 -1.548 1.00 89.38 167 PHE A O 1
ATOM 1326 N N . GLY A 1 168 ? -17.458 0.774 -1.043 1.00 83.88 168 GLY A N 1
ATOM 1327 C CA . GLY A 1 168 ? -18.066 1.892 -1.751 1.00 83.88 168 GLY A CA 1
ATOM 1328 C C . GLY A 1 168 ? -17.976 3.191 -0.950 1.00 83.88 168 GLY A C 1
ATOM 1329 O O . GLY A 1 168 ? -17.991 3.200 0.280 1.00 83.88 168 GLY A O 1
ATOM 1330 N N . LYS A 1 169 ? -17.932 4.322 -1.658 1.00 81.12 169 LYS A N 1
ATOM 1331 C CA . LYS A 1 169 ? -17.894 5.649 -1.031 1.00 81.12 169 LYS A CA 1
ATOM 1332 C C . LYS A 1 169 ? -19.183 5.909 -0.245 1.00 81.12 169 LYS A C 1
ATOM 1334 O O . LYS A 1 169 ? -20.283 5.673 -0.748 1.00 81.12 169 LYS A O 1
ATOM 1339 N N . PHE A 1 170 ? -19.035 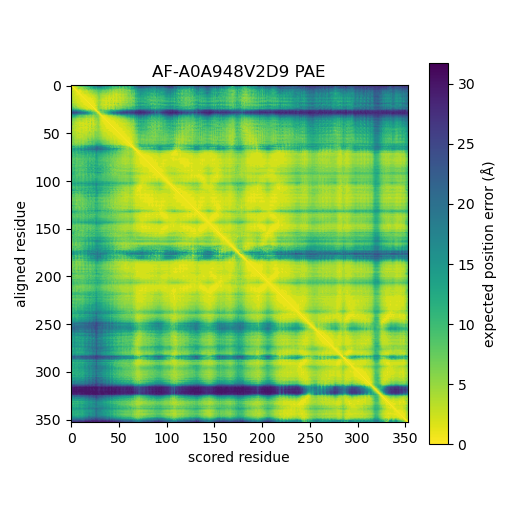6.443 0.966 1.00 75.94 170 PHE A N 1
ATOM 1340 C CA . PHE A 1 170 ? -20.128 6.789 1.884 1.00 75.94 170 PHE A CA 1
ATOM 1341 C C . PHE A 1 170 ? -21.010 5.598 2.289 1.00 75.94 170 PHE A C 1
ATOM 1343 O O . PHE A 1 170 ? -22.144 5.791 2.728 1.00 75.94 170 PHE A O 1
ATOM 1350 N N . GLN A 1 171 ? -20.505 4.369 2.155 1.00 76.38 171 GLN A N 1
ATOM 1351 C CA . GLN A 1 171 ? -21.218 3.164 2.570 1.00 76.38 171 GLN A CA 1
ATOM 1352 C C . GLN A 1 171 ? -20.920 2.864 4.044 1.00 76.38 171 GLN A C 1
ATOM 1354 O O . GLN A 1 171 ? -19.800 3.034 4.530 1.00 76.38 171 GLN A O 1
ATOM 1359 N N . ARG A 1 172 ? -21.944 2.429 4.779 1.00 77.19 172 ARG A N 1
ATOM 1360 C CA . ARG A 1 172 ? -21.845 1.999 6.180 1.00 77.19 172 ARG A CA 1
ATOM 1361 C C . ARG A 1 172 ? -22.654 0.719 6.341 1.00 77.19 172 ARG A C 1
ATOM 1363 O O . ARG A 1 172 ? -23.782 0.659 5.860 1.00 77.19 172 ARG A O 1
ATOM 1370 N N . ALA A 1 173 ? -22.088 -0.270 7.028 1.00 74.75 173 ALA A N 1
ATOM 1371 C CA . ALA A 1 173 ? -22.818 -1.482 7.381 1.00 74.75 173 ALA A CA 1
ATOM 1372 C C . ALA A 1 173 ? -23.988 -1.145 8.315 1.00 74.75 173 ALA A C 1
ATOM 1374 O O . ALA A 1 173 ? -23.869 -0.260 9.168 1.00 74.75 173 ALA A O 1
ATOM 1375 N N . LYS A 1 174 ? -25.101 -1.873 8.215 1.00 71.38 174 LYS A N 1
ATOM 1376 C CA . LYS A 1 174 ? -26.276 -1.669 9.078 1.00 71.38 174 LYS A CA 1
ATOM 1377 C C . LYS A 1 174 ? -25.947 -1.874 10.559 1.00 71.38 174 LYS A C 1
ATOM 1379 O O . LYS A 1 174 ? -26.482 -1.167 11.412 1.00 71.38 174 LYS A O 1
ATOM 1384 N N . THR A 1 175 ? -25.011 -2.775 10.867 1.00 67.31 175 THR A N 1
ATOM 1385 C CA . THR A 1 175 ? -24.497 -3.010 12.229 1.00 67.31 175 THR A CA 1
ATOM 1386 C C . THR A 1 175 ? -23.700 -1.837 12.792 1.00 67.31 175 THR A C 1
ATOM 1388 O O . THR A 1 175 ? -23.506 -1.771 14.004 1.00 67.31 175 THR A O 1
ATOM 1391 N N . ALA A 1 176 ? -23.285 -0.870 11.963 1.00 64.75 176 ALA A N 1
ATOM 1392 C CA . ALA A 1 176 ? -22.610 0.327 12.449 1.00 64.75 176 ALA A CA 1
ATOM 1393 C C . ALA A 1 176 ? -23.528 1.201 13.319 1.00 64.75 176 ALA A C 1
ATOM 1395 O O . ALA A 1 176 ? -23.014 1.954 14.139 1.00 64.75 176 ALA A O 1
ATOM 1396 N N . GLY A 1 177 ? -24.858 1.101 13.176 1.00 67.19 177 GLY A N 1
ATOM 1397 C CA . GLY A 1 177 ? -25.833 1.778 14.036 1.00 67.19 177 GLY A CA 1
ATOM 1398 C C . GLY A 1 177 ? -25.487 3.248 14.324 1.00 67.19 177 GLY A C 1
ATOM 1399 O O . GLY A 1 177 ? -25.358 4.069 13.412 1.00 67.19 177 GLY A O 1
ATOM 1400 N N . VAL A 1 178 ? -25.303 3.565 15.611 1.00 62.16 178 VAL A N 1
ATOM 1401 C CA . VAL A 1 178 ? -24.972 4.911 16.130 1.00 62.16 178 VAL A CA 1
ATOM 1402 C C . VAL A 1 178 ? -23.470 5.233 16.036 1.00 62.16 178 VAL A C 1
ATOM 1404 O O . VAL A 1 178 ? -23.064 6.370 16.254 1.00 62.16 178 VAL A O 1
ATOM 1407 N N . ILE A 1 179 ? -22.619 4.259 15.697 1.00 68.56 179 ILE A N 1
ATOM 1408 C CA . ILE A 1 179 ? -21.168 4.444 15.631 1.00 68.56 179 ILE A CA 1
ATOM 1409 C C . ILE A 1 179 ? -20.830 5.358 14.445 1.00 68.56 179 ILE A C 1
ATOM 1411 O O . ILE A 1 179 ? -20.909 4.956 13.281 1.00 68.56 179 ILE A O 1
ATOM 1415 N N . GLU A 1 180 ? -20.445 6.593 14.751 1.00 66.94 180 GLU A N 1
ATOM 1416 C CA . GLU A 1 180 ? -20.197 7.662 13.781 1.00 66.94 180 GLU A CA 1
ATOM 1417 C C . GLU A 1 180 ? -19.077 7.335 12.788 1.00 66.94 180 GLU A C 1
ATOM 1419 O O . GLU A 1 180 ? -18.110 6.657 13.132 1.00 66.94 180 GLU A O 1
ATOM 1424 N N . GLY A 1 181 ? -19.158 7.836 11.553 1.00 68.69 181 GLY A N 1
ATOM 1425 C CA . GLY A 1 181 ? -18.105 7.661 10.556 1.00 68.69 181 GLY A CA 1
ATOM 1426 C C . GLY A 1 181 ? -18.546 8.062 9.155 1.00 68.69 181 GLY A C 1
ATOM 1427 O O . GLY A 1 181 ? -19.678 7.820 8.754 1.00 68.69 181 GLY A O 1
ATOM 1428 N N . THR A 1 182 ? -17.607 8.596 8.377 1.00 66.94 182 THR A N 1
ATOM 1429 C CA . THR A 1 182 ? -17.867 9.157 7.042 1.00 66.94 182 THR A CA 1
ATOM 1430 C C . THR A 1 182 ? -18.273 8.128 5.984 1.00 66.94 182 THR A C 1
ATOM 1432 O O . THR A 1 182 ? -18.785 8.508 4.935 1.00 66.94 182 THR A O 1
ATOM 1435 N N . GLY A 1 183 ? -18.013 6.836 6.217 1.00 75.81 183 GLY A N 1
ATOM 1436 C CA . GLY A 1 183 ? -18.178 5.780 5.208 1.00 75.81 183 GLY A CA 1
ATOM 1437 C C . GLY A 1 183 ? -17.182 5.884 4.047 1.00 75.81 183 GLY A C 1
ATOM 1438 O O . GLY A 1 183 ? -17.395 5.298 2.994 1.00 75.81 183 GLY A O 1
ATOM 1439 N N . VAL A 1 184 ? -16.117 6.674 4.208 1.00 78.81 184 VAL A N 1
ATOM 1440 C CA . VAL A 1 184 ? -15.119 6.928 3.158 1.00 78.81 184 VAL A CA 1
ATOM 1441 C C . VAL A 1 184 ? -13.838 6.120 3.367 1.00 78.81 184 VAL A C 1
ATOM 1443 O O . VAL A 1 184 ? -13.194 5.754 2.390 1.00 78.81 184 VAL A O 1
ATOM 1446 N N . GLY A 1 185 ? -13.479 5.810 4.619 1.00 84.75 185 GLY A N 1
ATOM 1447 C CA . GLY A 1 185 ? -12.179 5.213 4.951 1.00 84.75 185 GLY A CA 1
ATOM 1448 C C . GLY A 1 185 ? -11.864 3.952 4.145 1.00 84.75 185 GLY A C 1
ATOM 1449 O O . GLY A 1 185 ? -10.820 3.882 3.515 1.00 84.75 185 GLY A O 1
ATOM 1450 N N . LEU A 1 186 ? -12.797 2.997 4.060 1.00 90.88 186 LEU A N 1
ATOM 1451 C CA . LEU A 1 186 ? -12.582 1.759 3.297 1.00 90.88 186 LEU A CA 1
ATOM 1452 C C . LEU A 1 186 ? -12.506 1.971 1.775 1.00 90.88 186 LEU A C 1
ATOM 1454 O O . LEU A 1 186 ? -11.842 1.195 1.095 1.00 90.88 186 LEU A O 1
ATOM 1458 N N . ALA A 1 187 ? -13.139 3.017 1.238 1.00 88.81 187 ALA A N 1
ATOM 1459 C CA . ALA A 1 187 ? -13.013 3.365 -0.177 1.00 88.81 187 ALA A CA 1
ATOM 1460 C C . ALA A 1 187 ? -11.623 3.945 -0.490 1.00 88.81 187 ALA A C 1
ATOM 1462 O O . ALA A 1 187 ? -11.040 3.612 -1.519 1.00 88.81 187 ALA A O 1
ATOM 1463 N N . ILE A 1 188 ? -11.079 4.765 0.417 1.00 87.69 188 ILE A N 1
ATOM 1464 C CA . ILE A 1 188 ? -9.699 5.265 0.329 1.00 87.69 188 ILE A CA 1
ATOM 1465 C C . ILE A 1 188 ? -8.712 4.102 0.450 1.00 87.69 188 ILE A C 1
ATOM 1467 O O . ILE A 1 188 ? -7.826 3.971 -0.387 1.00 87.69 188 ILE A O 1
ATOM 1471 N N . VAL A 1 189 ? -8.907 3.215 1.434 1.00 93.25 189 VAL A N 1
ATOM 1472 C CA . VAL A 1 189 ? -8.088 2.004 1.603 1.00 93.25 189 VAL A CA 1
ATOM 1473 C C . VAL A 1 189 ? -8.074 1.179 0.321 1.00 93.25 189 VAL A C 1
ATOM 1475 O O . VAL A 1 189 ? -7.002 0.819 -0.152 1.00 93.25 189 VAL A O 1
ATOM 1478 N N . LYS A 1 190 ? -9.247 0.909 -0.268 1.00 93.06 190 LYS A N 1
ATOM 1479 C CA . LYS A 1 190 ? -9.334 0.175 -1.533 1.00 93.06 190 LYS A CA 1
ATOM 1480 C C . LYS A 1 190 ? -8.514 0.850 -2.630 1.00 93.06 190 LYS A C 1
ATOM 1482 O O . LYS A 1 190 ? -7.756 0.171 -3.303 1.00 93.06 190 LYS A O 1
ATOM 1487 N N . HIS A 1 191 ? -8.609 2.170 -2.762 1.00 91.06 191 HIS A N 1
ATOM 1488 C CA . HIS A 1 191 ? -7.839 2.887 -3.769 1.00 91.06 191 HIS A CA 1
ATOM 1489 C C . HIS A 1 191 ? -6.322 2.792 -3.549 1.00 91.06 191 HIS A C 1
ATOM 1491 O O . HIS A 1 191 ? -5.595 2.527 -4.500 1.00 91.06 191 HIS A O 1
ATOM 1497 N N . PHE A 1 192 ? -5.832 2.955 -2.315 1.00 93.00 192 PHE A N 1
ATOM 1498 C CA . PHE A 1 192 ? -4.407 2.755 -2.035 1.00 93.00 192 PHE A CA 1
ATOM 1499 C C . PHE A 1 192 ? -3.978 1.315 -2.335 1.00 93.00 192 PHE A C 1
ATOM 1501 O O . PHE A 1 192 ? -2.934 1.120 -2.947 1.00 93.00 192 PHE A O 1
ATOM 1508 N N . VAL A 1 193 ? -4.782 0.311 -1.974 1.00 95.56 193 VAL A N 1
ATOM 1509 C CA . VAL A 1 193 ? -4.499 -1.093 -2.317 1.00 95.56 193 VAL A CA 1
ATOM 1510 C C . VAL A 1 193 ? -4.431 -1.286 -3.837 1.00 95.56 193 VAL A C 1
ATOM 1512 O O . VAL A 1 193 ? -3.500 -1.930 -4.318 1.00 95.56 193 VAL A O 1
ATOM 1515 N N . ASP A 1 194 ? -5.350 -0.683 -4.593 1.00 93.00 194 ASP A N 1
ATOM 1516 C CA . ASP A 1 194 ? -5.369 -0.740 -6.059 1.00 93.00 194 ASP A CA 1
ATOM 1517 C C . ASP A 1 194 ? -4.118 -0.068 -6.669 1.00 93.00 194 ASP A C 1
ATOM 1519 O O . ASP A 1 194 ? -3.518 -0.619 -7.591 1.00 93.00 194 ASP A O 1
ATOM 1523 N N . LEU A 1 195 ? -3.657 1.070 -6.125 1.00 90.56 195 LEU A N 1
ATOM 1524 C CA . LEU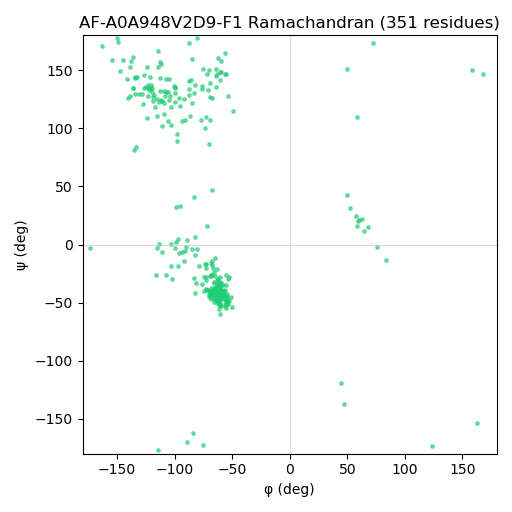 A 1 195 ? -2.405 1.728 -6.545 1.00 90.56 195 LEU A CA 1
ATOM 1525 C C . LEU A 1 195 ? -1.161 0.864 -6.283 1.00 90.56 195 LEU A C 1
ATOM 1527 O O . LEU A 1 195 ? -0.197 0.917 -7.044 1.00 90.56 195 LEU A O 1
ATOM 1531 N N . HIS A 1 196 ? -1.205 0.023 -5.249 1.00 94.44 196 HIS A N 1
ATOM 1532 C CA . HIS A 1 196 ? -0.187 -0.996 -4.979 1.00 94.44 196 HIS A CA 1
ATOM 1533 C C . HIS A 1 196 ? -0.387 -2.277 -5.802 1.00 94.44 196 HIS A C 1
ATOM 1535 O O . HIS A 1 196 ? 0.303 -3.270 -5.569 1.00 94.44 196 HIS A O 1
ATOM 1541 N N . LYS A 1 197 ? -1.340 -2.287 -6.745 1.00 94.38 197 LYS A N 1
ATOM 1542 C CA . LYS A 1 197 ? -1.707 -3.455 -7.564 1.00 94.38 197 LYS A CA 1
ATOM 1543 C C . LYS A 1 197 ? -2.129 -4.661 -6.718 1.00 94.38 197 LYS A C 1
ATOM 1545 O O . LYS A 1 197 ? -1.996 -5.814 -7.133 1.00 94.38 197 LYS A O 1
ATOM 1550 N N . GLY A 1 198 ? -2.598 -4.382 -5.506 1.00 96.62 198 GLY A N 1
ATOM 1551 C CA . GLY A 1 198 ? -2.996 -5.363 -4.520 1.00 96.62 198 GLY A CA 1
ATOM 1552 C C . GLY A 1 198 ? -4.462 -5.755 -4.629 1.00 96.62 198 GLY A C 1
ATOM 1553 O O . GLY A 1 198 ? -5.173 -5.415 -5.575 1.00 96.62 198 GLY A O 1
ATOM 1554 N N . LYS A 1 199 ? -4.928 -6.497 -3.626 1.00 97.12 199 LYS A N 1
ATOM 1555 C CA . LYS A 1 199 ? -6.334 -6.888 -3.477 1.00 97.12 199 LYS A CA 1
ATOM 1556 C C . LYS A 1 199 ? -6.776 -6.672 -2.045 1.00 97.12 199 LYS A C 1
ATOM 1558 O O . LYS A 1 199 ? -6.017 -6.947 -1.122 1.00 97.12 199 LYS A O 1
ATOM 1563 N N . ILE A 1 200 ? -8.018 -6.243 -1.859 1.00 97.38 200 ILE A N 1
ATOM 1564 C CA . ILE A 1 200 ? -8.654 -6.1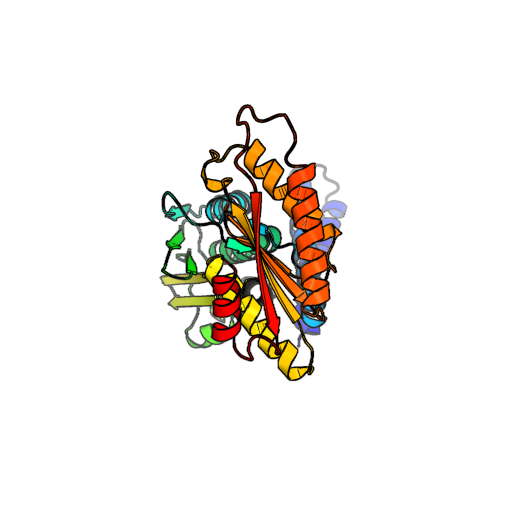56 -0.546 1.00 97.38 200 ILE A CA 1
ATOM 1565 C C . ILE A 1 200 ? -9.982 -6.904 -0.553 1.00 97.38 200 ILE A C 1
ATOM 1567 O O . ILE A 1 200 ? -10.774 -6.774 -1.486 1.00 97.38 200 ILE A O 1
ATOM 1571 N N . TRP A 1 201 ? -10.227 -7.693 0.488 1.00 97.00 201 TRP A N 1
ATOM 1572 C CA . TRP A 1 201 ? -11.500 -8.376 0.705 1.00 97.00 201 TRP A CA 1
ATOM 1573 C C . TRP A 1 201 ? -11.778 -8.539 2.199 1.00 97.00 201 TRP A C 1
ATOM 1575 O O . TRP A 1 201 ? -10.964 -8.174 3.050 1.00 97.00 201 TRP A O 1
ATOM 1585 N N . VAL A 1 202 ? -12.962 -9.046 2.529 1.00 96.75 202 VAL A N 1
ATOM 1586 C CA . VAL A 1 202 ? -13.404 -9.206 3.912 1.00 96.75 202 VAL A CA 1
ATOM 1587 C C . VAL A 1 202 ? -14.172 -10.512 4.091 1.00 96.75 202 VAL A C 1
ATOM 1589 O O . VAL A 1 202 ? -14.955 -10.920 3.238 1.00 96.75 202 VAL A O 1
ATOM 1592 N N . GLU A 1 203 ? -13.966 -11.150 5.234 1.00 96.06 203 GLU A N 1
ATOM 1593 C CA . GLU A 1 203 ? -14.786 -12.244 5.741 1.00 96.06 203 GLU A CA 1
ATOM 1594 C C . GLU A 1 203 ? -15.384 -11.787 7.069 1.00 96.06 203 GLU A C 1
ATOM 1596 O O . GLU A 1 203 ? -14.666 -11.328 7.956 1.00 96.06 203 GLU A O 1
ATOM 1601 N N . SER A 1 204 ? -16.701 -11.865 7.233 1.00 95.25 204 SER A N 1
ATOM 1602 C CA . SER A 1 204 ? -17.338 -11.391 8.461 1.00 95.25 204 SER A CA 1
ATOM 1603 C C . SER A 1 204 ? -18.560 -12.214 8.819 1.00 95.25 204 SER A C 1
ATOM 1605 O O . SER A 1 204 ? -19.249 -12.762 7.958 1.00 95.25 204 SER A O 1
ATOM 1607 N N . THR A 1 205 ? -18.836 -12.319 10.114 1.00 93.75 205 THR A N 1
ATOM 1608 C CA . THR A 1 205 ? -20.073 -12.912 10.617 1.00 93.75 205 THR A CA 1
ATOM 1609 C C . THR A 1 205 ? -20.577 -12.079 11.781 1.00 93.75 205 THR A C 1
ATOM 1611 O O . THR A 1 205 ? -19.849 -11.823 12.741 1.00 93.75 205 THR A O 1
ATOM 1614 N N . VAL A 1 206 ? -21.848 -11.680 11.709 1.00 93.50 206 VAL A N 1
ATOM 1615 C CA . VAL A 1 206 ? -22.503 -10.882 12.752 1.00 93.50 206 VAL A CA 1
ATOM 1616 C C . VAL A 1 206 ? -22.351 -11.563 14.116 1.00 93.50 206 VAL A C 1
ATOM 1618 O O . VAL A 1 206 ? -22.638 -12.750 14.272 1.00 93.50 206 VAL A O 1
ATOM 1621 N N . GLY A 1 207 ? -21.862 -10.802 15.095 1.00 91.75 207 GLY A N 1
ATOM 1622 C CA . GLY A 1 207 ? -21.617 -11.240 16.469 1.00 91.75 207 GLY A CA 1
ATOM 1623 C C . GLY A 1 207 ? -20.372 -12.107 16.683 1.00 91.75 207 GLY A C 1
ATOM 1624 O O . GLY A 1 207 ? -20.103 -12.469 17.825 1.00 91.75 207 GLY A O 1
ATOM 1625 N N . LYS A 1 208 ? -19.622 -12.455 15.629 1.00 93.00 208 LYS A N 1
ATOM 1626 C CA . LYS A 1 208 ? -18.363 -13.216 15.746 1.00 93.00 208 LYS A CA 1
ATOM 1627 C C . LYS A 1 208 ? -17.120 -12.375 15.475 1.00 93.00 208 LYS A C 1
ATOM 1629 O O . LYS A 1 208 ? -16.059 -12.719 15.986 1.00 93.00 208 LYS A O 1
ATOM 1634 N N . GLY A 1 209 ? -17.258 -11.317 14.680 1.00 95.00 209 GLY A N 1
ATOM 1635 C CA . GLY A 1 209 ? -16.157 -10.442 14.303 1.00 95.00 209 GLY A CA 1
ATOM 1636 C C . GLY A 1 209 ? -15.976 -10.320 12.799 1.00 95.00 209 GLY A C 1
ATOM 1637 O O . GLY A 1 209 ? -16.794 -10.805 12.007 1.00 95.00 209 GLY A O 1
ATOM 1638 N N . THR A 1 210 ? -14.901 -9.644 12.414 1.00 97.06 210 THR A N 1
ATOM 1639 C CA . THR A 1 210 ? -14.556 -9.377 11.016 1.00 97.06 210 THR A CA 1
ATOM 1640 C C . THR A 1 210 ? -13.087 -9.660 10.775 1.00 97.06 210 THR A C 1
ATOM 1642 O O . THR A 1 210 ? -12.246 -9.397 11.625 1.00 97.06 210 THR A O 1
ATOM 1645 N N . ARG A 1 211 ? -12.766 -10.177 9.594 1.00 97.81 211 ARG A N 1
ATOM 1646 C CA . ARG A 1 211 ? -11.405 -10.327 9.106 1.00 97.81 211 ARG A CA 1
ATOM 1647 C C . ARG A 1 211 ? -11.276 -9.612 7.771 1.00 97.81 211 ARG A C 1
ATOM 1649 O O . ARG A 1 211 ? -11.825 -10.056 6.766 1.00 97.81 211 ARG A O 1
ATOM 1656 N N . PHE A 1 212 ? -10.557 -8.499 7.770 1.00 98.12 212 PHE A N 1
ATOM 1657 C CA . PHE A 1 212 ? -10.133 -7.835 6.542 1.00 98.12 212 PHE A CA 1
ATOM 1658 C C . PHE A 1 212 ? -8.831 -8.447 6.056 1.00 98.12 212 PHE A C 1
ATOM 1660 O O . PHE A 1 212 ? -7.953 -8.748 6.859 1.00 98.12 212 PHE A O 1
ATOM 1667 N N . PHE A 1 213 ? -8.693 -8.591 4.749 1.00 98.31 213 PHE A N 1
ATOM 1668 C CA . PHE A 1 213 ? -7.480 -9.081 4.120 1.00 98.31 213 PHE A CA 1
ATOM 1669 C C . PHE A 1 213 ? -7.010 -8.080 3.085 1.00 98.31 213 PHE A C 1
ATOM 1671 O O . PHE A 1 213 ? -7.808 -7.611 2.275 1.00 98.31 213 PHE A O 1
ATOM 1678 N N . VAL A 1 214 ? -5.713 -7.810 3.086 1.00 98.19 214 VAL A N 1
ATOM 1679 C CA . VAL A 1 214 ? -5.023 -7.091 2.020 1.00 98.19 214 VAL A CA 1
ATOM 1680 C C . VAL A 1 214 ? -3.902 -7.968 1.488 1.00 98.19 214 VAL A C 1
ATOM 1682 O O . VAL A 1 214 ? -3.179 -8.594 2.260 1.00 98.19 214 VAL A O 1
ATOM 1685 N N . ALA A 1 215 ? -3.786 -8.055 0.171 1.00 98.12 215 ALA A N 1
ATOM 1686 C CA . ALA A 1 215 ? -2.718 -8.767 -0.510 1.00 98.12 215 ALA A CA 1
ATOM 1687 C C . ALA A 1 215 ? -1.911 -7.781 -1.344 1.00 98.12 215 ALA A C 1
ATOM 1689 O O . ALA A 1 215 ? -2.494 -7.050 -2.144 1.00 98.12 215 ALA A O 1
ATOM 1690 N N . PHE A 1 216 ? -0.594 -7.792 -1.174 1.00 97.75 216 PHE A N 1
ATOM 1691 C CA . PHE A 1 216 ? 0.335 -6.998 -1.971 1.00 97.75 216 PHE A CA 1
ATOM 1692 C C . PHE A 1 216 ? 1.192 -7.929 -2.826 1.00 97.75 216 PHE A C 1
ATOM 1694 O O . PHE A 1 216 ? 1.700 -8.922 -2.298 1.00 97.75 216 PHE A O 1
ATOM 1701 N N . PRO A 1 217 ? 1.348 -7.660 -4.131 1.00 96.81 217 PRO A N 1
ATOM 1702 C CA . PRO A 1 217 ? 2.226 -8.460 -4.969 1.00 96.81 217 PRO A CA 1
ATOM 1703 C C . PRO A 1 217 ? 3.675 -8.326 -4.489 1.00 96.81 217 PRO A C 1
ATOM 1705 O O . PRO A 1 217 ? 4.107 -7.254 -4.062 1.00 96.81 217 PRO A O 1
ATOM 1708 N N . LYS A 1 218 ? 4.445 -9.409 -4.600 1.00 93.62 218 LYS A N 1
ATOM 1709 C CA . LYS A 1 218 ? 5.906 -9.330 -4.487 1.00 93.62 218 LYS A CA 1
ATOM 1710 C C . LYS A 1 218 ? 6.464 -8.452 -5.603 1.00 93.62 218 LYS A C 1
ATOM 1712 O O . LYS A 1 218 ? 5.816 -8.281 -6.634 1.00 93.62 218 LYS A O 1
ATOM 1717 N N . VAL A 1 219 ? 7.682 -7.949 -5.426 1.00 91.25 219 VAL A N 1
ATOM 1718 C CA . VAL A 1 219 ? 8.343 -7.036 -6.374 1.00 91.25 219 VAL A CA 1
ATOM 1719 C C . VAL A 1 219 ? 8.324 -7.565 -7.816 1.00 91.25 219 VAL A C 1
ATOM 1721 O O . VAL A 1 219 ? 7.933 -6.828 -8.719 1.00 91.25 219 VAL A O 1
ATOM 1724 N N . ASP A 1 220 ? 8.642 -8.847 -8.029 1.00 89.19 220 ASP A N 1
ATOM 1725 C CA . ASP A 1 220 ? 8.555 -9.490 -9.351 1.00 89.19 220 ASP A CA 1
ATOM 1726 C C . ASP A 1 220 ? 7.150 -9.369 -9.949 1.00 89.19 220 ASP A C 1
ATOM 1728 O O . ASP A 1 220 ? 6.955 -8.867 -11.058 1.00 89.19 220 ASP A O 1
ATOM 1732 N N . ARG A 1 221 ? 6.132 -9.772 -9.183 1.00 93.25 221 ARG A N 1
ATOM 1733 C CA . ARG A 1 221 ? 4.740 -9.708 -9.629 1.00 93.25 221 ARG A CA 1
ATOM 1734 C C . ARG A 1 221 ? 4.288 -8.266 -9.865 1.00 93.25 221 ARG A C 1
ATOM 1736 O O . ARG A 1 221 ? 3.538 -8.012 -10.806 1.00 93.25 221 ARG A O 1
ATOM 1743 N N . PHE A 1 222 ? 4.744 -7.323 -9.044 1.00 93.44 222 PHE A N 1
ATOM 1744 C CA . PHE A 1 222 ? 4.470 -5.899 -9.214 1.00 93.44 222 PHE A CA 1
ATOM 1745 C C . PHE A 1 222 ? 5.050 -5.378 -10.535 1.00 93.44 222 PHE A C 1
ATOM 1747 O O . PHE A 1 222 ? 4.369 -4.634 -11.246 1.00 93.44 222 PHE A O 1
ATOM 1754 N N . PHE A 1 223 ? 6.271 -5.786 -10.897 1.00 91.69 223 PHE A N 1
ATOM 1755 C CA . PHE A 1 223 ? 6.881 -5.449 -12.183 1.00 91.69 223 PHE A CA 1
ATOM 1756 C C . PHE A 1 223 ? 6.051 -5.985 -13.355 1.00 91.69 223 PHE A C 1
ATOM 1758 O O . PHE A 1 223 ? 5.644 -5.198 -14.209 1.00 91.69 223 PHE A O 1
ATOM 1765 N N . HIS A 1 224 ? 5.707 -7.274 -13.345 1.00 92.62 224 HIS A N 1
ATOM 1766 C CA . HIS A 1 224 ? 4.854 -7.894 -14.365 1.00 92.62 224 HIS A CA 1
ATOM 1767 C C . HIS A 1 224 ? 3.527 -7.139 -14.550 1.00 92.62 224 HIS A C 1
ATOM 1769 O O . HIS A 1 224 ? 3.184 -6.677 -15.640 1.00 92.62 224 HIS A O 1
ATOM 1775 N N . LEU A 1 225 ? 2.817 -6.881 -13.448 1.00 93.56 225 LEU A N 1
ATOM 1776 C CA . LEU A 1 225 ? 1.582 -6.093 -13.466 1.00 93.56 225 LEU A CA 1
ATOM 1777 C C . LEU A 1 225 ? 1.813 -4.645 -13.943 1.00 93.56 225 LEU A C 1
ATOM 1779 O O . LEU A 1 225 ? 0.906 -4.023 -14.491 1.00 93.56 225 LEU A O 1
ATOM 1783 N N . SER A 1 226 ? 2.991 -4.060 -13.718 1.00 91.88 226 SER A N 1
ATOM 1784 C CA . SER A 1 226 ? 3.335 -2.714 -14.207 1.00 91.88 226 SER A CA 1
ATOM 1785 C C . SER A 1 226 ? 3.549 -2.688 -15.717 1.00 91.88 226 SER A C 1
ATOM 1787 O O . SER A 1 226 ? 3.105 -1.741 -16.366 1.00 91.88 226 SER A O 1
ATOM 1789 N N . VAL A 1 227 ? 4.183 -3.725 -16.268 1.00 92.94 227 VAL A N 1
ATOM 1790 C CA . VAL A 1 227 ? 4.368 -3.902 -17.714 1.00 92.94 227 VAL A CA 1
ATOM 1791 C C . VAL A 1 227 ? 3.030 -4.163 -18.402 1.00 92.94 227 VAL A C 1
ATOM 1793 O O . VAL A 1 227 ? 2.778 -3.603 -19.464 1.00 92.94 227 VAL A O 1
ATOM 1796 N N . GLN A 1 228 ? 2.139 -4.952 -17.797 1.00 94.50 228 GLN A N 1
ATOM 1797 C CA . GLN A 1 228 ? 0.800 -5.208 -18.343 1.00 94.50 228 GLN A CA 1
ATOM 1798 C C . GLN A 1 228 ? -0.051 -3.935 -18.455 1.00 94.50 228 GLN A C 1
ATOM 1800 O O . GLN A 1 228 ? -0.627 -3.682 -19.515 1.00 94.50 228 GLN A O 1
ATOM 1805 N N . ASP A 1 229 ? -0.099 -3.114 -17.401 1.00 92.31 229 ASP A N 1
ATOM 1806 C CA . ASP A 1 229 ? -0.798 -1.818 -17.434 1.00 92.31 229 ASP A CA 1
ATOM 1807 C C . ASP A 1 229 ? -0.238 -0.902 -18.524 1.00 92.31 229 ASP A C 1
ATOM 1809 O O . ASP A 1 229 ? -0.972 -0.191 -19.219 1.00 92.31 229 ASP A O 1
ATOM 1813 N N . GLU A 1 230 ? 1.085 -0.924 -18.665 1.00 93.75 230 GLU A N 1
ATOM 1814 C CA . GLU A 1 230 ? 1.795 -0.112 -19.632 1.00 93.75 230 GLU A CA 1
ATOM 1815 C C . GLU A 1 230 ? 1.511 -0.563 -21.065 1.00 93.75 230 GLU A C 1
ATOM 1817 O O . GLU A 1 230 ? 1.141 0.256 -21.898 1.00 93.75 230 GLU A O 1
ATOM 1822 N N . LEU A 1 231 ? 1.579 -1.868 -21.332 1.00 94.62 231 LEU A N 1
ATOM 1823 C CA . LEU A 1 231 ? 1.194 -2.475 -22.605 1.00 94.62 231 LEU A CA 1
ATOM 1824 C C . LEU A 1 231 ? -0.242 -2.129 -22.992 1.00 94.62 231 LEU A C 1
ATOM 1826 O O . LEU A 1 231 ? -0.505 -1.790 -24.145 1.00 94.62 231 LEU A O 1
ATOM 1830 N N . PHE A 1 232 ? -1.176 -2.221 -22.042 1.00 94.38 232 PHE A N 1
ATOM 1831 C CA . PHE A 1 232 ? -2.575 -1.883 -22.284 1.00 94.38 232 PHE A CA 1
ATOM 1832 C C . PHE A 1 232 ? -2.728 -0.415 -22.704 1.00 94.38 232 PHE A C 1
ATOM 1834 O O . PHE A 1 232 ? -3.357 -0.121 -23.72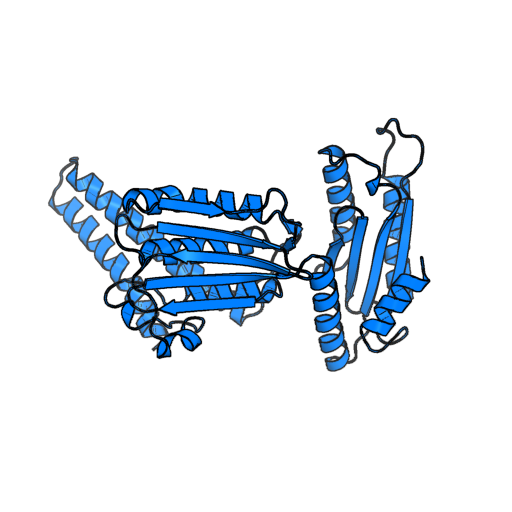2 1.00 94.38 232 PHE A O 1
ATOM 1841 N N . SER A 1 233 ? -2.094 0.494 -21.961 1.00 92.56 233 SER A N 1
ATOM 1842 C CA . SER A 1 233 ? -2.137 1.936 -22.228 1.00 92.56 233 SER A CA 1
ATOM 1843 C C . SER A 1 233 ? -1.442 2.293 -23.546 1.00 92.56 233 SER A C 1
ATOM 1845 O O . SER A 1 233 ? -1.960 3.069 -24.346 1.00 92.56 233 SER A O 1
ATOM 1847 N N . ALA A 1 234 ? -0.287 1.681 -23.809 1.00 93.81 234 ALA A N 1
ATOM 1848 C CA . ALA A 1 234 ? 0.503 1.891 -25.012 1.00 93.81 234 ALA A CA 1
ATOM 1849 C C . ALA A 1 234 ? -0.236 1.451 -26.282 1.00 93.81 234 ALA A C 1
ATOM 1851 O O . ALA A 1 234 ? -0.216 2.169 -27.280 1.00 93.81 234 ALA A O 1
ATOM 1852 N N . LYS A 1 235 ? -0.950 0.318 -26.227 1.00 94.31 235 LYS A N 1
ATOM 1853 C CA . LYS A 1 235 ? -1.822 -0.149 -27.315 1.00 94.31 235 LYS A CA 1
ATOM 1854 C C . LYS A 1 235 ? -3.003 0.783 -27.557 1.00 94.31 235 LYS A C 1
ATOM 1856 O O . LYS A 1 235 ? -3.316 1.062 -28.707 1.00 94.31 235 LYS A O 1
ATOM 1861 N N . ALA A 1 236 ? -3.654 1.254 -26.493 1.00 94.88 236 ALA A N 1
ATOM 1862 C CA . ALA A 1 236 ? -4.802 2.152 -26.608 1.00 94.88 236 ALA A CA 1
ATOM 1863 C C . ALA A 1 236 ? -4.429 3.522 -27.205 1.00 94.88 236 ALA A C 1
ATOM 1865 O O . ALA A 1 236 ? -5.241 4.131 -27.895 1.00 94.88 236 ALA A O 1
ATOM 1866 N N . GLU A 1 237 ? -3.209 3.996 -26.943 1.00 94.88 237 GLU A N 1
ATOM 1867 C CA . GLU A 1 237 ? -2.694 5.288 -27.412 1.00 94.88 237 GLU A CA 1
ATOM 1868 C C . GLU A 1 237 ? -1.799 5.194 -28.661 1.00 94.88 237 GLU A C 1
ATOM 1870 O O . GLU A 1 237 ? -1.259 6.214 -29.084 1.00 94.88 237 GLU A O 1
ATOM 1875 N N . GLU A 1 238 ? -1.598 3.996 -29.223 1.00 93.12 238 GLU A N 1
ATOM 1876 C CA . GLU A 1 238 ? -0.671 3.736 -30.340 1.00 93.12 238 GLU A CA 1
ATOM 1877 C C . GLU A 1 238 ? 0.736 4.323 -30.113 1.00 93.12 238 GLU A C 1
ATOM 1879 O O . GLU A 1 238 ? 1.356 4.911 -31.002 1.00 93.12 238 GLU A O 1
ATOM 1884 N N . ARG A 1 239 ? 1.258 4.173 -28.891 1.00 94.50 239 ARG A N 1
ATOM 1885 C CA . ARG A 1 239 ? 2.575 4.692 -28.504 1.00 94.50 239 ARG A CA 1
ATOM 1886 C C . ARG A 1 239 ? 3.560 3.579 -28.191 1.00 94.50 239 ARG A C 1
ATOM 1888 O O . ARG A 1 239 ? 3.197 2.508 -27.717 1.00 94.50 239 ARG A O 1
ATOM 1895 N N . LEU A 1 240 ? 4.831 3.889 -28.391 1.00 95.19 240 LEU A N 1
ATOM 1896 C CA . LEU A 1 240 ? 5.945 3.045 -27.984 1.00 95.19 240 LEU A CA 1
ATOM 1897 C C . LEU A 1 240 ? 6.332 3.300 -26.519 1.00 95.19 240 LEU A C 1
ATOM 1899 O O . LEU A 1 240 ? 6.009 4.342 -25.937 1.00 95.19 240 LEU A O 1
ATOM 1903 N N . PHE A 1 241 ? 7.017 2.335 -25.923 1.00 96.56 241 PHE A N 1
ATOM 1904 C CA . PHE A 1 241 ? 7.723 2.479 -24.652 1.00 96.56 241 PHE A CA 1
ATOM 1905 C C . PHE A 1 241 ? 8.851 1.452 -24.609 1.00 96.56 241 PHE A C 1
ATOM 1907 O O . PHE A 1 241 ? 8.809 0.446 -25.323 1.00 96.56 241 PHE A O 1
ATOM 1914 N N . SER A 1 242 ? 9.844 1.694 -23.763 1.00 96.56 242 SER A N 1
ATOM 1915 C CA . SER A 1 242 ? 10.958 0.769 -23.574 1.00 96.56 242 SER A CA 1
ATOM 1916 C C . SER A 1 242 ? 11.047 0.326 -22.125 1.00 96.56 242 SER A C 1
ATOM 1918 O O . SER A 1 242 ? 10.792 1.101 -21.206 1.00 96.56 242 SER A O 1
ATOM 1920 N N . ILE A 1 243 ? 11.419 -0.929 -21.926 1.00 95.56 243 ILE A N 1
ATOM 1921 C CA . ILE A 1 243 ? 11.756 -1.496 -20.630 1.00 95.56 243 ILE A CA 1
ATOM 1922 C C . ILE A 1 243 ? 13.264 -1.686 -20.610 1.00 95.56 243 ILE A C 1
ATOM 1924 O O . ILE A 1 243 ? 13.834 -2.247 -21.544 1.00 95.56 243 ILE A O 1
ATOM 1928 N N . LEU A 1 244 ? 13.894 -1.229 -19.540 1.00 93.44 244 LEU A N 1
ATOM 1929 C CA . LEU A 1 244 ? 15.304 -1.416 -19.256 1.00 93.44 244 LEU A CA 1
ATOM 1930 C C . LEU A 1 244 ? 15.415 -2.237 -17.972 1.00 93.44 244 LEU A C 1
ATOM 1932 O O . LEU A 1 244 ? 14.959 -1.814 -16.909 1.00 93.44 244 LEU A O 1
ATOM 1936 N N . LEU A 1 245 ? 16.018 -3.417 -18.065 1.00 92.00 245 LEU A N 1
ATOM 1937 C CA . LEU A 1 245 ? 16.421 -4.192 -16.899 1.00 92.00 245 LEU A CA 1
ATOM 1938 C C . LEU A 1 245 ? 17.869 -3.840 -16.589 1.00 92.00 245 LEU A C 1
ATOM 1940 O O . LEU A 1 245 ? 18.762 -4.253 -17.313 1.00 92.00 245 LEU A O 1
ATOM 1944 N N . PHE A 1 246 ? 18.097 -3.076 -15.529 1.00 89.56 246 PHE A N 1
ATOM 1945 C CA . PHE A 1 246 ? 19.407 -2.586 -15.119 1.00 89.56 246 PHE A CA 1
ATOM 1946 C C . PHE A 1 246 ? 19.916 -3.400 -13.927 1.00 89.56 246 PHE A C 1
ATOM 1948 O O . PHE A 1 246 ? 19.449 -3.219 -12.804 1.00 89.56 246 PHE A O 1
ATOM 1955 N N . ARG A 1 247 ? 20.847 -4.331 -14.148 1.00 87.75 247 ARG A N 1
ATOM 1956 C CA . ARG A 1 247 ? 21.388 -5.221 -13.110 1.00 87.75 247 ARG A CA 1
ATOM 1957 C C . ARG A 1 247 ? 22.744 -4.742 -12.617 1.00 87.75 247 ARG A C 1
ATOM 1959 O O . ARG A 1 247 ? 23.635 -4.429 -13.403 1.00 87.75 247 ARG A O 1
ATOM 1966 N N . LEU A 1 248 ? 22.910 -4.776 -11.301 1.00 84.38 248 LEU A N 1
ATOM 1967 C CA . LEU A 1 248 ? 24.173 -4.502 -10.630 1.00 84.38 248 LEU A CA 1
ATOM 1968 C C . LEU A 1 248 ? 24.837 -5.840 -10.304 1.00 84.38 248 LEU A C 1
ATOM 1970 O O . LEU A 1 248 ? 24.529 -6.484 -9.301 1.00 84.38 248 LEU A O 1
ATOM 1974 N N . VAL A 1 249 ? 25.726 -6.305 -11.178 1.00 81.94 249 VAL A N 1
ATOM 1975 C CA . VAL A 1 249 ? 26.431 -7.574 -10.962 1.00 81.94 249 VAL A CA 1
ATOM 1976 C C . VAL A 1 249 ? 27.395 -7.406 -9.788 1.00 81.94 249 VAL A C 1
ATOM 1978 O O . VAL A 1 249 ? 28.004 -6.358 -9.649 1.00 81.94 249 VAL A O 1
ATOM 1981 N N . GLY A 1 250 ? 27.506 -8.402 -8.905 1.00 76.44 250 GLY A N 1
ATOM 1982 C CA . GLY A 1 250 ? 28.412 -8.366 -7.746 1.00 76.44 250 GLY A CA 1
ATOM 1983 C C . GLY A 1 250 ? 27.875 -7.645 -6.502 1.00 76.44 250 GLY A C 1
ATOM 1984 O O . GLY A 1 250 ? 28.403 -7.858 -5.414 1.00 76.44 250 GLY A O 1
ATOM 1985 N N . ILE A 1 251 ? 26.786 -6.870 -6.597 1.00 75.56 251 ILE A N 1
ATOM 1986 C CA . ILE A 1 251 ? 26.214 -6.179 -5.424 1.00 75.56 251 ILE A CA 1
ATOM 1987 C C . ILE A 1 251 ? 25.576 -7.145 -4.412 1.00 75.56 251 ILE A C 1
ATOM 1989 O O . ILE A 1 251 ? 25.522 -6.866 -3.216 1.00 75.56 251 ILE A O 1
ATOM 1993 N N . VAL A 1 252 ? 25.114 -8.306 -4.884 1.00 71.00 252 VAL A N 1
ATOM 1994 C CA . VAL A 1 252 ? 24.519 -9.361 -4.049 1.00 71.00 252 VAL A CA 1
ATOM 1995 C C . VAL A 1 252 ? 25.566 -9.999 -3.128 1.00 71.00 252 VAL A C 1
ATOM 1997 O O . VAL A 1 252 ? 25.222 -10.481 -2.055 1.00 71.00 252 VAL A O 1
ATOM 2000 N N . GLU A 1 253 ? 26.848 -9.969 -3.513 1.00 71.81 253 GLU A N 1
ATOM 2001 C CA . GLU A 1 253 ? 27.955 -10.478 -2.689 1.00 71.81 253 GLU A CA 1
ATOM 2002 C C . GLU A 1 253 ? 28.265 -9.553 -1.500 1.00 71.81 253 GLU A C 1
ATOM 2004 O O . GLU A 1 253 ? 28.909 -9.972 -0.534 1.00 71.81 253 GLU A O 1
ATOM 2009 N N . LEU A 1 254 ? 27.794 -8.300 -1.540 1.00 71.44 254 LEU A N 1
ATOM 2010 C CA . LEU A 1 254 ? 27.911 -7.381 -0.417 1.00 71.44 254 LEU A CA 1
ATOM 2011 C C . LEU A 1 254 ? 26.896 -7.737 0.666 1.00 71.44 254 LEU A C 1
ATOM 2013 O O . LEU A 1 254 ? 25.702 -7.914 0.398 1.00 71.44 254 LEU A O 1
ATOM 2017 N N . LYS A 1 255 ? 27.376 -7.762 1.913 1.00 70.56 255 LYS A N 1
ATOM 2018 C CA . LYS A 1 255 ? 26.515 -7.834 3.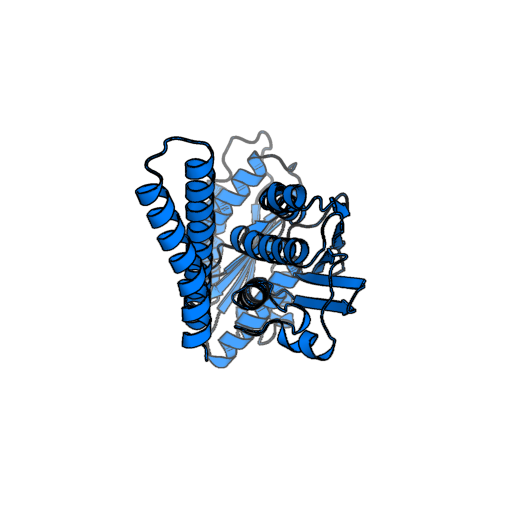096 1.00 70.56 255 LYS A CA 1
ATOM 2019 C C . LYS A 1 255 ? 25.509 -6.684 3.069 1.00 70.56 255 LYS A C 1
ATOM 2021 O O . LYS A 1 255 ? 25.839 -5.591 2.614 1.00 70.56 255 LYS A O 1
ATOM 2026 N N . ASP A 1 256 ? 24.314 -6.928 3.592 1.00 71.44 256 ASP A N 1
ATOM 2027 C CA . ASP A 1 256 ? 23.303 -5.888 3.773 1.00 71.44 256 ASP A CA 1
ATOM 2028 C C . ASP A 1 256 ? 23.752 -4.941 4.890 1.00 71.44 256 ASP A C 1
ATOM 2030 O O . ASP A 1 256 ? 23.490 -5.151 6.074 1.00 71.44 256 ASP A O 1
ATOM 2034 N N . THR A 1 257 ? 24.537 -3.939 4.502 1.00 75.00 257 THR A N 1
ATOM 2035 C CA . THR A 1 257 ? 25.038 -2.882 5.375 1.00 75.00 257 THR A CA 1
ATOM 2036 C C . THR A 1 257 ? 24.423 -1.537 4.981 1.00 75.00 257 THR A C 1
ATOM 2038 O O . THR A 1 257 ? 24.011 -1.365 3.828 1.00 75.00 257 THR A O 1
ATOM 2041 N N . PRO A 1 258 ? 24.373 -0.553 5.899 1.00 75.06 258 PRO A N 1
ATOM 2042 C CA . PRO A 1 258 ? 23.903 0.793 5.577 1.00 75.06 258 PRO A CA 1
ATOM 2043 C C . PRO A 1 258 ? 24.631 1.428 4.383 1.00 75.06 258 PRO A C 1
ATOM 2045 O O . PRO A 1 258 ? 24.031 2.203 3.645 1.00 75.06 258 PRO A O 1
ATOM 2048 N N . GLU A 1 259 ? 25.902 1.079 4.152 1.00 75.38 259 GLU A N 1
ATOM 2049 C CA . GLU A 1 259 ? 26.669 1.552 2.997 1.00 75.38 259 GLU A CA 1
ATOM 2050 C C . GLU A 1 259 ? 26.138 0.992 1.667 1.00 75.38 259 GLU A C 1
ATOM 2052 O O . GLU A 1 259 ? 26.032 1.738 0.695 1.00 75.38 259 GLU A O 1
ATOM 2057 N N . LYS A 1 260 ? 25.764 -0.297 1.616 1.00 77.88 260 LYS A N 1
ATOM 2058 C CA . LYS A 1 260 ? 25.148 -0.916 0.426 1.00 77.88 260 LYS A CA 1
ATOM 2059 C C . LYS A 1 260 ? 23.807 -0.261 0.100 1.00 77.88 260 LYS A C 1
ATOM 2061 O O . LYS A 1 260 ? 23.533 0.041 -1.059 1.00 77.88 260 LYS A O 1
ATOM 2066 N N . GLU A 1 261 ? 22.993 -0.027 1.124 1.00 79.44 261 GLU A N 1
ATOM 2067 C CA . GLU A 1 261 ? 21.698 0.633 0.967 1.00 79.44 261 GLU A CA 1
ATOM 2068 C C . GLU A 1 261 ? 21.857 2.091 0.511 1.00 79.44 261 GLU A C 1
ATOM 2070 O O . GLU A 1 261 ? 21.142 2.543 -0.381 1.00 79.44 261 GLU A O 1
ATOM 2075 N N . GLY A 1 262 ? 22.840 2.812 1.061 1.00 80.38 262 GLY A N 1
ATOM 2076 C CA . GLY A 1 262 ? 23.197 4.159 0.613 1.00 80.38 262 GLY A CA 1
ATOM 2077 C C . GLY A 1 262 ? 23.579 4.202 -0.868 1.00 80.38 262 GLY A C 1
ATOM 2078 O O . GLY A 1 262 ? 23.058 5.035 -1.606 1.00 80.38 262 GLY A O 1
ATOM 2079 N N . LEU A 1 263 ? 24.405 3.253 -1.325 1.00 79.19 263 LEU A N 1
ATOM 2080 C CA . LEU A 1 263 ? 24.786 3.136 -2.736 1.00 79.19 263 LEU A CA 1
ATOM 2081 C C . LEU A 1 263 ? 23.574 2.883 -3.645 1.00 79.19 263 LEU A C 1
ATOM 2083 O O . LEU A 1 263 ? 23.441 3.520 -4.688 1.00 79.19 263 LEU A O 1
ATOM 2087 N N . LEU A 1 264 ? 22.683 1.965 -3.261 1.00 81.75 264 LEU A N 1
ATOM 2088 C CA . LEU A 1 264 ? 21.477 1.665 -4.037 1.00 81.75 264 LEU A CA 1
ATOM 2089 C C . LEU A 1 264 ? 20.560 2.887 -4.149 1.00 81.75 264 LEU A C 1
ATOM 2091 O O . LEU A 1 264 ? 20.077 3.180 -5.242 1.00 81.75 264 LEU A O 1
ATOM 2095 N N . LYS A 1 265 ? 20.399 3.650 -3.063 1.00 83.56 265 LYS A N 1
ATOM 2096 C CA . LYS A 1 265 ? 19.651 4.915 -3.066 1.00 83.56 265 LYS A CA 1
ATOM 2097 C C . LYS A 1 265 ? 20.298 5.987 -3.937 1.00 83.56 265 LYS A C 1
ATOM 2099 O O . LYS A 1 265 ? 19.588 6.723 -4.620 1.00 83.56 265 LYS A O 1
ATOM 2104 N N . ASP A 1 266 ? 21.626 6.077 -3.949 1.00 82.50 266 ASP A N 1
ATOM 2105 C CA . ASP A 1 266 ? 22.342 7.014 -4.817 1.00 82.50 266 ASP A CA 1
ATOM 2106 C C . ASP A 1 266 ? 22.162 6.675 -6.300 1.00 82.50 266 ASP A C 1
ATOM 2108 O O . ASP A 1 266 ? 21.899 7.571 -7.107 1.00 82.50 266 ASP A O 1
ATOM 2112 N N . ILE A 1 267 ? 22.230 5.387 -6.652 1.00 84.19 267 ILE A N 1
ATOM 2113 C CA . ILE A 1 267 ? 21.964 4.912 -8.015 1.00 84.19 267 ILE A CA 1
ATOM 2114 C C . ILE A 1 267 ? 20.510 5.191 -8.400 1.00 84.19 267 ILE A C 1
ATOM 2116 O O . ILE A 1 267 ? 20.261 5.750 -9.466 1.00 84.19 267 ILE A O 1
ATOM 2120 N N . GLU A 1 268 ? 19.548 4.866 -7.536 1.00 86.62 268 GLU A N 1
ATOM 2121 C CA . GLU A 1 268 ? 18.132 5.129 -7.798 1.00 86.62 268 GLU A CA 1
ATOM 2122 C C . GLU A 1 268 ? 17.855 6.620 -8.009 1.00 86.62 268 GLU A C 1
ATOM 2124 O O . GLU A 1 268 ? 17.190 7.003 -8.974 1.00 86.62 268 GLU A O 1
ATOM 2129 N N . ARG A 1 269 ? 18.404 7.478 -7.142 1.00 85.81 269 ARG A N 1
ATOM 2130 C CA . ARG A 1 269 ? 18.302 8.933 -7.279 1.00 85.81 269 ARG A CA 1
ATOM 2131 C C . ARG A 1 269 ? 18.832 9.385 -8.633 1.00 85.81 269 ARG A C 1
ATOM 2133 O O . ARG A 1 269 ? 18.159 10.157 -9.311 1.00 85.81 269 ARG A O 1
ATOM 2140 N N . LYS A 1 270 ? 19.992 8.877 -9.054 1.00 84.38 270 LYS A N 1
ATOM 2141 C CA . LYS A 1 270 ? 20.559 9.234 -10.353 1.00 84.38 270 LYS A CA 1
ATOM 2142 C C . LYS A 1 270 ? 19.695 8.755 -11.516 1.00 84.38 270 LYS A C 1
ATOM 2144 O O . LYS A 1 270 ? 19.487 9.514 -12.457 1.00 84.38 270 LYS A O 1
ATOM 2149 N N . ILE A 1 271 ? 19.146 7.542 -11.438 1.00 87.88 271 ILE A N 1
ATOM 2150 C CA . ILE A 1 271 ? 18.185 7.041 -12.429 1.00 87.88 271 ILE A CA 1
ATOM 2151 C C . ILE A 1 271 ? 17.010 8.015 -12.547 1.00 87.88 271 ILE A C 1
ATOM 2153 O O . ILE A 1 271 ? 16.669 8.425 -13.653 1.00 87.88 271 ILE A O 1
ATOM 2157 N N . ARG A 1 272 ? 16.440 8.446 -11.417 1.00 88.12 272 ARG A N 1
ATOM 2158 C CA . ARG A 1 272 ? 15.315 9.393 -11.384 1.00 88.12 272 ARG A CA 1
ATOM 2159 C C . ARG A 1 272 ? 15.665 10.789 -11.918 1.00 88.12 272 ARG A C 1
ATOM 2161 O O . ARG A 1 272 ? 14.771 11.466 -12.410 1.00 88.12 272 ARG A O 1
ATOM 2168 N N . GLU A 1 273 ? 16.924 11.221 -11.839 1.00 86.12 273 GLU A N 1
ATOM 2169 C CA . GLU A 1 273 ? 17.396 12.486 -12.431 1.00 86.12 273 GLU A CA 1
ATOM 2170 C C . GLU A 1 273 ? 17.534 12.428 -13.962 1.00 86.12 273 GLU A C 1
ATOM 2172 O O . GLU A 1 273 ? 17.416 13.458 -14.624 1.00 86.12 273 GLU A O 1
ATOM 2177 N N . GLU A 1 274 ? 17.798 11.248 -14.530 1.00 84.25 274 GLU A N 1
ATOM 2178 C CA . GLU A 1 274 ? 18.059 11.073 -15.969 1.00 84.25 274 GLU A CA 1
ATOM 2179 C C . GLU A 1 274 ? 16.803 10.758 -16.796 1.00 84.25 274 GLU A C 1
ATOM 2181 O O . GLU A 1 274 ? 16.849 10.835 -18.029 1.00 84.25 274 GLU A O 1
ATOM 2186 N N . ILE A 1 275 ? 15.696 10.398 -16.141 1.00 87.62 275 ILE A N 1
ATOM 2187 C CA . ILE A 1 275 ? 14.440 9.986 -16.784 1.00 87.62 275 ILE A CA 1
ATOM 2188 C C . ILE A 1 275 ? 13.305 10.976 -16.499 1.00 87.62 275 ILE A C 1
ATOM 2190 O O . ILE A 1 275 ? 13.395 11.837 -15.620 1.00 87.62 275 ILE A O 1
ATOM 2194 N N . HIS A 1 276 ? 12.201 10.861 -17.235 1.00 86.75 276 HIS A N 1
ATOM 2195 C CA . HIS A 1 276 ? 11.037 11.702 -16.992 1.00 86.75 276 HIS A CA 1
ATOM 2196 C C . HIS A 1 276 ? 10.333 11.300 -15.691 1.00 86.75 276 HIS A C 1
ATOM 2198 O O . HIS A 1 276 ? 10.219 10.128 -15.359 1.00 86.75 276 HIS A O 1
ATOM 2204 N N . ARG A 1 277 ? 9.746 12.270 -14.977 1.00 82.00 277 ARG A N 1
ATOM 2205 C CA . ARG A 1 277 ? 8.982 12.011 -13.737 1.00 82.00 277 ARG A CA 1
ATOM 2206 C C . ARG A 1 277 ? 7.843 10.990 -13.907 1.00 82.00 277 ARG A C 1
ATOM 2208 O O . ARG A 1 277 ? 7.417 10.386 -12.930 1.00 82.00 277 ARG A O 1
ATOM 2215 N N . SER A 1 278 ? 7.311 10.852 -15.120 1.00 82.88 278 SER A N 1
ATOM 2216 C CA . SER A 1 278 ? 6.262 9.883 -15.446 1.00 82.88 278 SER A CA 1
ATOM 2217 C C . SER A 1 278 ? 6.784 8.456 -15.633 1.00 82.88 278 SER A C 1
ATOM 2219 O O . SER A 1 278 ? 5.986 7.523 -15.580 1.00 82.88 278 SER A O 1
ATOM 2221 N N . ASP A 1 279 ? 8.086 8.287 -15.864 1.00 89.25 279 ASP A N 1
ATOM 2222 C CA . ASP A 1 279 ? 8.719 6.982 -16.024 1.00 89.25 279 ASP A CA 1
ATOM 2223 C C . ASP A 1 279 ? 8.750 6.236 -14.689 1.00 89.25 279 ASP A C 1
ATOM 2225 O O . ASP A 1 279 ? 8.797 6.831 -13.608 1.00 89.25 279 ASP A O 1
ATOM 2229 N N . LYS A 1 280 ? 8.702 4.905 -14.755 1.00 88.50 280 LYS A N 1
ATOM 2230 C CA . LYS A 1 280 ? 8.624 4.060 -13.556 1.00 88.50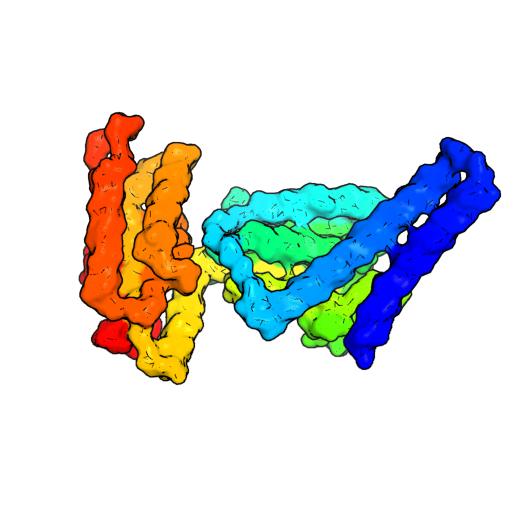 280 LYS A CA 1
ATOM 2231 C C . LYS A 1 280 ? 9.984 3.434 -13.295 1.00 88.50 280 LYS A C 1
ATOM 2233 O O . LYS A 1 280 ? 10.527 2.781 -14.179 1.00 88.50 280 LYS A O 1
ATOM 2238 N N . VAL A 1 281 ? 10.496 3.582 -12.077 1.00 90.25 281 VAL A N 1
ATOM 2239 C CA . VAL A 1 281 ? 11.714 2.908 -11.602 1.00 90.25 281 VAL A CA 1
ATOM 2240 C C . VAL A 1 281 ? 11.302 1.973 -10.491 1.00 90.25 281 VAL A C 1
ATOM 2242 O O . VAL A 1 281 ? 10.909 2.439 -9.436 1.00 90.25 281 VAL A O 1
ATOM 2245 N N . ILE A 1 282 ? 11.366 0.672 -10.727 1.00 89.62 282 ILE A N 1
ATOM 2246 C CA . ILE A 1 282 ? 11.007 -0.354 -9.754 1.00 89.62 282 ILE A CA 1
ATOM 2247 C C . ILE A 1 282 ? 12.304 -1.014 -9.323 1.00 89.62 282 ILE A C 1
ATOM 2249 O O . ILE A 1 282 ? 12.966 -1.684 -10.119 1.00 89.62 282 ILE A O 1
ATOM 2253 N N . ARG A 1 283 ? 12.690 -0.819 -8.065 1.00 86.88 283 ARG A N 1
ATOM 2254 C CA . ARG A 1 283 ? 13.862 -1.492 -7.516 1.00 86.88 283 ARG A CA 1
ATOM 2255 C C . ARG A 1 283 ? 13.577 -2.986 -7.418 1.00 86.88 283 ARG A C 1
ATOM 2257 O O . ARG A 1 283 ? 12.577 -3.402 -6.840 1.00 86.88 283 ARG A O 1
ATOM 2264 N N . TYR A 1 284 ? 14.452 -3.783 -8.014 1.00 78.50 284 TYR A N 1
ATOM 2265 C CA . TYR A 1 284 ? 14.360 -5.231 -8.026 1.00 78.50 284 TYR A CA 1
ATOM 2266 C C . TYR A 1 284 ? 15.250 -5.821 -6.937 1.00 78.50 284 TYR A C 1
ATOM 2268 O O . TYR A 1 284 ? 16.431 -6.111 -7.166 1.00 78.50 284 TYR A O 1
ATOM 2276 N N . GLU A 1 285 ? 14.674 -5.965 -5.741 1.00 70.44 285 GLU A N 1
ATOM 2277 C CA . GLU A 1 285 ? 15.379 -6.437 -4.546 1.00 70.44 285 GLU A CA 1
ATOM 2278 C C . GLU A 1 285 ? 16.728 -5.695 -4.367 1.00 70.44 285 GLU A C 1
ATOM 2280 O O . GLU A 1 285 ? 16.846 -4.488 -4.595 1.00 70.44 285 GLU A O 1
ATOM 2285 N N . ASN A 1 286 ? 17.781 -6.437 -4.020 1.00 68.94 286 ASN A N 1
ATOM 2286 C CA . ASN A 1 286 ? 19.166 -5.978 -3.994 1.00 68.94 286 ASN A CA 1
ATOM 2287 C C . ASN A 1 286 ? 19.933 -6.404 -5.258 1.00 68.94 286 ASN A C 1
ATOM 2289 O O . ASN A 1 286 ? 21.116 -6.716 -5.168 1.00 68.94 286 ASN A O 1
ATOM 2293 N N . LYS A 1 287 ? 19.270 -6.496 -6.420 1.00 75.44 287 LYS A N 1
ATOM 2294 C CA . LYS A 1 287 ? 19.867 -6.996 -7.677 1.00 75.44 287 LYS A CA 1
ATOM 2295 C C . LYS A 1 287 ? 19.930 -5.944 -8.784 1.00 75.44 287 LYS A C 1
ATOM 2297 O O . LYS A 1 287 ? 20.780 -6.047 -9.670 1.00 75.44 287 LYS A O 1
ATOM 2302 N N . GLY A 1 288 ? 19.049 -4.947 -8.763 1.00 85.56 288 GLY A N 1
ATOM 2303 C CA . GLY A 1 288 ? 19.008 -3.925 -9.804 1.00 85.56 288 GLY A CA 1
ATOM 2304 C C . GLY A 1 288 ? 17.705 -3.140 -9.842 1.00 85.56 288 GLY A C 1
ATOM 2305 O O . GLY A 1 288 ? 17.007 -3.026 -8.839 1.00 85.56 288 GLY A O 1
ATOM 2306 N N . PHE A 1 289 ? 17.376 -2.618 -11.020 1.00 90.50 289 PHE A N 1
ATOM 2307 C CA . PHE A 1 289 ? 16.209 -1.784 -11.271 1.00 90.50 289 PHE A CA 1
ATOM 2308 C C . PHE A 1 289 ? 15.528 -2.209 -12.5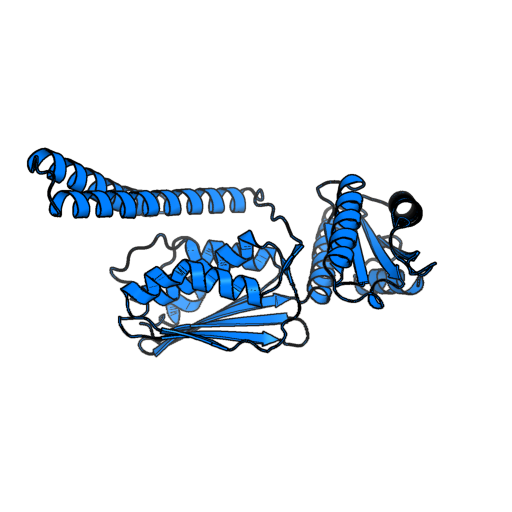71 1.00 90.50 289 PHE A C 1
ATOM 2310 O O . PHE A 1 289 ? 16.182 -2.397 -13.595 1.00 90.50 289 PHE A O 1
ATOM 2317 N N . PHE A 1 290 ? 14.207 -2.319 -12.544 1.00 91.62 290 PHE A N 1
ATOM 2318 C CA . PHE A 1 290 ? 13.386 -2.300 -13.743 1.00 91.62 290 PHE A CA 1
ATOM 2319 C C . PHE A 1 290 ? 12.965 -0.863 -14.019 1.00 91.62 290 PHE A C 1
ATOM 2321 O O . PHE A 1 290 ? 12.376 -0.211 -13.159 1.00 91.62 290 PHE A O 1
ATOM 2328 N N . ILE A 1 291 ? 13.246 -0.364 -15.214 1.00 92.81 291 ILE A N 1
ATOM 2329 C CA . ILE A 1 291 ? 12.906 0.997 -15.615 1.00 92.81 291 ILE A CA 1
ATOM 2330 C C . ILE A 1 291 ? 11.963 0.912 -16.812 1.00 92.81 291 ILE A C 1
ATOM 2332 O O . ILE A 1 291 ? 12.290 0.293 -17.820 1.00 92.81 291 ILE A O 1
ATOM 2336 N N . ILE A 1 292 ? 10.784 1.515 -16.700 1.00 93.69 292 ILE A N 1
ATOM 2337 C CA . ILE A 1 292 ? 9.811 1.625 -17.789 1.00 93.69 292 ILE A CA 1
ATOM 2338 C C . ILE A 1 292 ? 9.846 3.071 -18.280 1.00 93.69 292 ILE A C 1
ATOM 2340 O O . ILE A 1 292 ? 9.351 3.969 -17.597 1.00 93.69 292 ILE A O 1
ATOM 2344 N N . LEU A 1 293 ? 10.449 3.269 -19.451 1.00 94.19 293 LEU A N 1
ATOM 2345 C CA . LEU A 1 293 ? 10.623 4.554 -20.123 1.00 94.19 293 LEU A CA 1
ATOM 2346 C C . LEU A 1 293 ? 9.438 4.802 -21.060 1.00 94.19 293 LEU A C 1
ATOM 2348 O O . LEU A 1 293 ? 9.289 4.146 -22.101 1.00 94.19 293 LEU A O 1
ATOM 2352 N N . LEU A 1 294 ? 8.563 5.725 -20.672 1.00 92.06 294 LEU A N 1
ATOM 2353 C CA . LEU A 1 294 ? 7.329 6.020 -21.385 1.00 92.06 294 LEU A CA 1
ATOM 2354 C C . LEU A 1 294 ? 7.616 6.850 -22.633 1.00 92.06 294 LEU A C 1
ATOM 2356 O O . LEU A 1 294 ? 8.336 7.839 -22.580 1.00 92.06 294 LEU A O 1
ATOM 2360 N N . ARG A 1 295 ? 6.977 6.506 -23.760 1.00 91.12 295 ARG A N 1
ATOM 2361 C CA . ARG A 1 295 ? 7.139 7.228 -25.042 1.00 91.12 295 ARG A CA 1
ATOM 2362 C C . ARG A 1 295 ? 8.588 7.244 -25.558 1.00 91.12 295 ARG A C 1
ATOM 2364 O O . ARG A 1 295 ? 8.912 8.050 -26.424 1.00 91.12 295 ARG A O 1
ATOM 2371 N N . THR A 1 296 ? 9.419 6.322 -25.080 1.00 92.56 296 THR A N 1
ATOM 2372 C CA . THR A 1 296 ? 10.842 6.212 -25.412 1.00 92.56 296 THR A CA 1
ATOM 2373 C C . THR A 1 296 ? 11.111 4.999 -26.294 1.00 92.56 296 THR A C 1
ATOM 2375 O O . THR A 1 296 ? 10.718 3.877 -25.959 1.00 92.56 296 THR A O 1
ATOM 2378 N N . GLY A 1 297 ? 11.783 5.217 -27.428 1.00 93.56 297 GLY A N 1
ATOM 2379 C CA . GLY A 1 297 ? 12.190 4.159 -28.360 1.00 93.56 297 GLY A CA 1
ATOM 2380 C C . GLY A 1 297 ? 13.541 3.545 -28.001 1.00 93.56 297 GLY A C 1
ATOM 2381 O O . GLY A 1 297 ? 14.252 4.055 -27.134 1.00 93.56 297 GLY A O 1
ATOM 2382 N N . ARG A 1 298 ? 13.926 2.481 -28.710 1.00 93.75 298 ARG A N 1
ATOM 2383 C CA . ARG A 1 298 ? 15.128 1.690 -28.415 1.00 93.75 298 ARG A CA 1
ATOM 2384 C C . ARG A 1 298 ? 16.412 2.514 -28.336 1.00 93.75 298 ARG A C 1
ATOM 2386 O O . ARG A 1 298 ? 17.149 2.406 -27.364 1.00 93.75 298 ARG A O 1
ATOM 2393 N N . GLU A 1 299 ? 16.665 3.370 -29.326 1.00 93.19 299 GLU A N 1
ATOM 2394 C CA . GLU A 1 299 ? 17.888 4.186 -29.367 1.00 93.19 299 GLU A CA 1
ATOM 2395 C C . GLU A 1 299 ? 17.995 5.150 -28.178 1.00 93.19 299 GLU A C 1
ATOM 2397 O O . GLU A 1 299 ? 19.079 5.398 -27.654 1.00 93.19 299 GLU A O 1
ATOM 2402 N N . GLU A 1 300 ? 16.873 5.727 -27.749 1.00 92.62 300 GLU A N 1
ATOM 2403 C CA . GLU A 1 300 ? 16.851 6.635 -26.607 1.00 92.62 300 GLU A CA 1
ATOM 2404 C C . GLU A 1 300 ? 16.984 5.872 -25.287 1.00 92.62 300 GLU A C 1
ATOM 2406 O O . GLU A 1 300 ? 17.753 6.294 -24.423 1.00 92.62 300 GLU A O 1
ATOM 2411 N N . ALA A 1 301 ? 16.332 4.712 -25.167 1.00 92.62 301 ALA A N 1
ATOM 2412 C CA . ALA A 1 301 ? 16.513 3.807 -24.036 1.00 92.62 301 ALA A CA 1
ATOM 2413 C C . ALA A 1 301 ? 17.973 3.349 -23.903 1.00 92.62 301 ALA A C 1
ATOM 2415 O O . ALA A 1 301 ? 18.513 3.338 -22.798 1.00 92.62 301 ALA A O 1
ATOM 2416 N N . GLN A 1 302 ? 18.645 3.061 -25.022 1.00 93.56 302 GLN A N 1
ATOM 2417 C CA . GLN A 1 302 ? 20.066 2.722 -25.041 1.00 93.56 302 GLN A CA 1
ATOM 2418 C C . GLN A 1 302 ? 20.932 3.889 -24.552 1.00 93.56 302 GLN A C 1
ATOM 2420 O O . GLN A 1 302 ? 21.784 3.692 -23.690 1.00 93.56 302 GLN A O 1
ATOM 2425 N N . ARG A 1 303 ? 20.664 5.126 -24.995 1.00 92.06 303 ARG A N 1
ATOM 2426 C CA . ARG A 1 303 ? 21.364 6.317 -24.473 1.00 92.06 303 ARG A CA 1
ATOM 2427 C C . ARG A 1 303 ? 21.144 6.527 -22.972 1.00 92.06 303 ARG A C 1
ATOM 2429 O O . ARG A 1 303 ? 22.035 7.028 -22.289 1.00 92.06 303 ARG A O 1
ATOM 2436 N N . VAL A 1 304 ? 19.961 6.204 -22.444 1.00 90.81 304 VAL A N 1
ATOM 2437 C CA . VAL A 1 304 ? 19.707 6.222 -20.992 1.00 90.81 304 VAL A CA 1
ATOM 2438 C C . VAL A 1 304 ? 20.554 5.149 -20.303 1.00 90.81 304 VAL A C 1
ATOM 2440 O O . VAL A 1 304 ? 21.282 5.468 -19.367 1.00 90.81 304 VAL A O 1
ATOM 2443 N N . ALA A 1 305 ? 20.531 3.911 -20.795 1.00 90.69 305 ALA A N 1
ATOM 2444 C CA . ALA A 1 305 ? 21.288 2.800 -20.223 1.00 90.69 305 ALA A CA 1
ATOM 2445 C C . ALA A 1 305 ? 22.809 3.042 -20.221 1.00 90.69 305 ALA A C 1
ATOM 2447 O O . ALA A 1 305 ? 23.471 2.799 -19.210 1.00 90.69 305 ALA A O 1
ATOM 2448 N N . GLU A 1 306 ? 23.361 3.570 -21.316 1.00 90.50 306 GLU A N 1
ATOM 2449 C CA . GLU A 1 306 ? 24.778 3.929 -21.437 1.00 90.50 306 GLU A CA 1
ATOM 2450 C C . GLU A 1 306 ? 25.169 5.020 -20.432 1.00 90.50 306 GLU A C 1
ATOM 2452 O O . GLU A 1 306 ? 26.149 4.851 -19.709 1.00 90.50 306 GLU A O 1
ATOM 2457 N N . ARG A 1 307 ? 24.368 6.089 -20.296 1.00 87.69 307 ARG A N 1
ATOM 2458 C CA . ARG A 1 307 ? 24.609 7.147 -19.295 1.00 87.69 307 ARG A CA 1
ATOM 2459 C C . ARG A 1 307 ? 24.594 6.613 -17.865 1.00 87.69 307 ARG A C 1
ATOM 2461 O O . ARG A 1 307 ? 25.463 6.967 -17.071 1.00 87.69 307 ARG A O 1
ATOM 2468 N N . LEU A 1 308 ? 23.627 5.755 -17.536 1.00 85.75 308 LEU A N 1
ATOM 2469 C CA . LEU A 1 308 ? 23.540 5.129 -16.215 1.00 85.75 308 LEU A CA 1
ATOM 2470 C C . LEU A 1 308 ? 24.718 4.185 -15.952 1.00 85.75 308 LEU A C 1
ATOM 2472 O O . LEU A 1 308 ? 25.239 4.154 -14.840 1.00 85.75 308 LEU A O 1
ATOM 2476 N N . THR A 1 309 ? 25.169 3.455 -16.974 1.00 86.88 309 THR A N 1
ATOM 2477 C CA . THR A 1 309 ? 26.349 2.584 -16.890 1.00 86.88 309 THR A CA 1
ATOM 2478 C C . THR A 1 309 ? 27.607 3.399 -16.605 1.00 86.88 309 THR A C 1
ATOM 2480 O O . THR A 1 309 ? 28.295 3.117 -15.627 1.00 86.88 309 THR A O 1
ATOM 2483 N N . SER A 1 310 ? 27.852 4.467 -17.374 1.00 84.38 310 SER A N 1
ATOM 2484 C CA . SER A 1 310 ? 28.976 5.378 -17.130 1.00 84.38 310 SER A CA 1
ATOM 2485 C C . SER A 1 310 ? 28.921 5.990 -15.732 1.00 84.38 310 SER A C 1
ATOM 2487 O O . SER A 1 310 ? 29.946 6.065 -15.066 1.00 84.38 310 SER A O 1
ATOM 2489 N N . PHE A 1 311 ? 27.733 6.360 -15.241 1.00 80.56 311 PHE A N 1
ATOM 2490 C CA . PHE A 1 311 ? 27.591 6.864 -13.877 1.00 80.56 311 PHE A CA 1
ATOM 2491 C C . PHE A 1 311 ? 28.029 5.839 -12.827 1.00 80.56 311 PHE A C 1
ATOM 2493 O O . PHE A 1 311 ? 28.779 6.204 -11.926 1.00 80.56 311 PHE A O 1
ATOM 2500 N N . VAL A 1 312 ? 27.581 4.584 -12.922 1.00 77.75 312 VAL A N 1
ATOM 2501 C CA . VAL A 1 312 ? 27.971 3.533 -11.967 1.00 77.75 312 VAL A CA 1
ATOM 2502 C C . VAL A 1 312 ? 29.478 3.272 -12.057 1.00 77.75 312 VAL A C 1
ATOM 2504 O O . VAL A 1 312 ? 30.150 3.249 -11.029 1.00 77.75 312 VAL A O 1
ATOM 2507 N N . ASP A 1 313 ? 30.040 3.181 -13.262 1.00 75.69 313 ASP A N 1
ATOM 2508 C CA . ASP A 1 313 ? 31.482 2.976 -13.451 1.00 75.69 313 ASP A CA 1
ATOM 2509 C C . ASP A 1 313 ? 32.326 4.140 -12.888 1.00 75.69 313 ASP A C 1
ATOM 2511 O O . ASP A 1 313 ? 33.395 3.914 -12.316 1.00 75.69 313 ASP A O 1
ATOM 2515 N N . GLU A 1 314 ? 31.846 5.383 -13.001 1.00 72.31 314 GLU A N 1
ATOM 2516 C CA . GLU A 1 314 ? 32.529 6.587 -12.507 1.00 72.31 314 GLU A CA 1
ATOM 2517 C C . GLU A 1 314 ? 32.320 6.842 -11.002 1.00 72.31 314 GLU A C 1
ATOM 2519 O O . GLU A 1 314 ? 33.220 7.360 -10.339 1.00 72.31 314 GLU A O 1
ATOM 2524 N N . ASN A 1 315 ? 31.149 6.491 -10.454 1.00 66.12 315 ASN A N 1
ATOM 2525 C CA . ASN A 1 315 ? 30.699 6.912 -9.118 1.00 66.12 315 ASN A CA 1
ATOM 2526 C C . ASN A 1 315 ? 30.571 5.774 -8.093 1.00 66.12 315 ASN A C 1
ATOM 2528 O O . ASN A 1 315 ? 30.262 6.044 -6.936 1.00 66.12 315 ASN A O 1
ATOM 2532 N N . VAL A 1 316 ? 30.862 4.512 -8.435 1.00 60.66 316 VAL A N 1
ATOM 2533 C CA . VAL A 1 316 ? 30.955 3.436 -7.420 1.00 60.66 316 VAL A CA 1
ATOM 2534 C C . VAL A 1 316 ? 32.124 3.651 -6.424 1.00 60.66 316 VAL A C 1
ATOM 2536 O O . VAL A 1 316 ? 32.123 3.040 -5.364 1.00 60.66 316 VAL A O 1
ATOM 2539 N N . PHE A 1 317 ? 33.039 4.595 -6.708 1.00 56.25 317 PHE A N 1
ATOM 2540 C CA . PHE A 1 317 ? 34.032 5.281 -5.842 1.00 56.25 317 PHE A CA 1
ATOM 2541 C C . P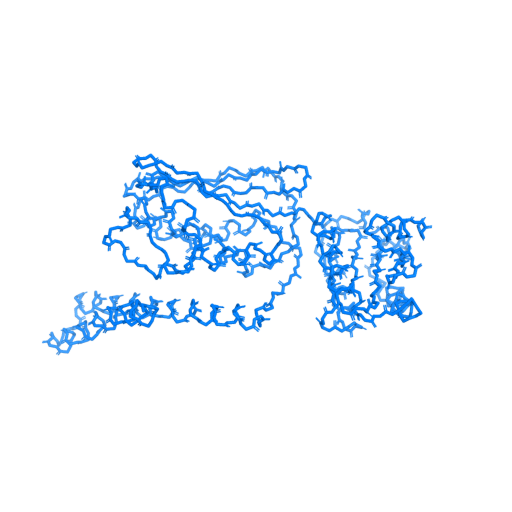HE A 1 317 ? 34.978 4.454 -4.899 1.00 56.25 317 PHE A C 1
ATOM 2543 O O . PHE A 1 317 ? 34.667 3.372 -4.406 1.00 56.25 317 PHE A O 1
ATOM 2550 N N . PRO A 1 318 ? 36.195 4.981 -4.606 1.00 48.62 318 PRO A N 1
ATOM 2551 C CA . PRO A 1 318 ? 37.377 4.274 -4.075 1.00 48.62 318 PRO A CA 1
ATOM 2552 C C . PRO A 1 318 ? 37.397 4.073 -2.543 1.00 48.62 318 PRO A C 1
ATOM 2554 O O . PRO A 1 318 ? 38.442 4.218 -1.908 1.00 48.62 318 PRO A O 1
ATOM 2557 N N . SER A 1 319 ? 36.259 3.737 -1.935 1.00 43.09 319 SER A N 1
ATOM 2558 C CA . SER A 1 319 ? 36.123 3.611 -0.468 1.00 43.09 319 SER A CA 1
ATOM 2559 C C . SER A 1 319 ? 35.811 2.195 0.010 1.00 43.09 319 SER A C 1
ATOM 2561 O O . SER A 1 319 ? 35.735 1.951 1.213 1.00 43.09 319 SER A O 1
ATOM 2563 N N . VAL A 1 320 ? 35.636 1.248 -0.910 1.00 48.12 320 VAL A N 1
ATOM 2564 C CA . VAL A 1 320 ? 35.447 -0.160 -0.574 1.00 48.12 320 VAL A CA 1
ATOM 2565 C C . VAL A 1 320 ? 36.765 -0.868 -0.841 1.00 48.12 320 VAL A C 1
ATOM 2567 O O . VAL A 1 320 ? 37.236 -0.918 -1.975 1.00 48.12 320 VAL A O 1
ATOM 2570 N N . THR A 1 321 ? 37.364 -1.435 0.203 1.00 45.81 321 THR A N 1
ATOM 2571 C CA . THR A 1 321 ? 38.519 -2.348 0.150 1.00 45.81 321 THR A CA 1
ATOM 2572 C C . THR A 1 321 ? 38.138 -3.684 -0.512 1.00 45.81 321 THR A C 1
ATOM 2574 O O . THR A 1 321 ? 38.389 -4.762 0.018 1.00 45.81 321 THR A O 1
ATOM 2577 N N . ILE A 1 322 ? 37.454 -3.618 -1.650 1.00 49.09 322 ILE A N 1
ATOM 2578 C CA . ILE A 1 322 ? 37.111 -4.717 -2.541 1.00 49.09 322 ILE A CA 1
ATOM 2579 C C . ILE A 1 322 ? 37.424 -4.173 -3.934 1.00 49.09 322 ILE A C 1
ATOM 2581 O O . ILE A 1 322 ? 36.567 -3.644 -4.638 1.00 49.09 322 ILE A O 1
ATOM 2585 N N . GLU A 1 323 ? 38.706 -4.223 -4.292 1.00 44.97 323 GLU A N 1
ATOM 2586 C CA . GLU A 1 323 ? 39.162 -3.970 -5.653 1.00 44.97 323 GLU A CA 1
ATOM 2587 C C . GLU A 1 323 ? 38.318 -4.807 -6.626 1.00 44.97 323 GLU A C 1
ATOM 2589 O O . GLU A 1 323 ? 38.400 -6.032 -6.614 1.00 44.97 323 GLU A O 1
ATOM 2594 N N . LYS A 1 324 ? 37.536 -4.119 -7.473 1.00 56.44 324 LYS A N 1
ATOM 2595 C CA . LYS A 1 324 ? 36.832 -4.630 -8.664 1.00 56.44 324 LYS A CA 1
ATOM 2596 C C . LYS A 1 324 ? 35.847 -5.775 -8.413 1.00 56.44 324 LYS A C 1
ATOM 2598 O O . LYS A 1 324 ? 36.277 -6.914 -8.273 1.00 56.44 324 LYS A O 1
ATOM 2603 N N . LYS A 1 325 ? 34.537 -5.508 -8.530 1.00 64.06 325 LYS A N 1
ATOM 2604 C CA . LYS A 1 325 ? 33.545 -6.540 -8.924 1.00 64.06 325 LYS A CA 1
ATOM 2605 C C . LYS A 1 325 ? 32.111 -6.070 -9.171 1.00 64.06 325 LYS A C 1
ATOM 2607 O O . LYS A 1 325 ? 31.307 -6.911 -9.556 1.00 64.06 325 LYS A O 1
ATOM 2612 N N . ILE A 1 326 ? 31.782 -4.789 -8.975 1.00 70.12 326 ILE A N 1
ATOM 2613 C CA . ILE A 1 326 ? 30.457 -4.278 -9.344 1.00 70.12 326 ILE A CA 1
ATOM 2614 C C . ILE A 1 326 ? 30.527 -3.651 -10.727 1.00 70.12 326 ILE A C 1
ATOM 2616 O O . ILE A 1 326 ? 31.299 -2.722 -10.934 1.00 70.12 326 ILE A O 1
ATOM 2620 N N . PHE A 1 327 ? 29.751 -4.192 -11.658 1.00 75.75 327 PHE A N 1
ATOM 2621 C CA . PHE A 1 327 ? 29.568 -3.636 -12.993 1.00 75.75 327 PHE A CA 1
ATOM 2622 C C . PHE A 1 327 ? 28.095 -3.719 -13.376 1.00 75.75 327 PHE A C 1
ATOM 2624 O O . PHE A 1 327 ? 27.331 -4.526 -12.833 1.00 75.75 327 PHE A O 1
ATOM 2631 N N . VAL A 1 328 ? 27.701 -2.871 -14.316 1.00 82.25 328 VAL A N 1
ATOM 2632 C CA . VAL A 1 328 ? 26.339 -2.847 -14.831 1.00 82.25 328 VAL A CA 1
ATOM 2633 C C . VAL A 1 328 ? 26.217 -3.828 -15.982 1.00 82.25 328 VAL A C 1
ATOM 2635 O O . VAL A 1 328 ? 27.037 -3.854 -16.896 1.00 82.25 328 VAL A O 1
ATOM 2638 N N . SER A 1 329 ? 25.151 -4.611 -15.956 1.00 87.25 329 SER A N 1
ATOM 2639 C CA . SER A 1 329 ? 24.655 -5.316 -17.129 1.00 87.25 329 SER A CA 1
ATOM 2640 C C . SER A 1 329 ? 23.213 -4.893 -17.336 1.00 87.25 329 SER A C 1
ATOM 2642 O O . SER A 1 329 ? 22.463 -4.770 -16.365 1.00 87.25 329 SER A O 1
ATOM 2644 N N . TYR A 1 330 ? 22.819 -4.641 -18.578 1.00 90.88 330 TYR A N 1
ATOM 2645 C CA . TYR A 1 330 ? 21.455 -4.245 -18.868 1.00 90.88 330 TYR A CA 1
ATOM 2646 C C . TYR A 1 330 ? 20.904 -4.924 -20.113 1.00 90.88 330 TYR A C 1
ATOM 2648 O O . TYR A 1 330 ? 21.655 -5.260 -21.021 1.00 90.88 330 TYR A O 1
ATOM 2656 N N . GLY A 1 331 ? 19.582 -5.082 -20.134 1.00 92.25 331 GLY A N 1
ATOM 2657 C CA . GLY A 1 331 ? 18.825 -5.526 -21.299 1.00 92.25 331 GLY A CA 1
ATOM 2658 C C . GLY A 1 331 ? 17.696 -4.549 -21.603 1.00 92.25 331 GLY A C 1
ATOM 2659 O O . GLY A 1 331 ? 17.122 -3.961 -20.680 1.00 92.25 331 GLY A O 1
ATOM 2660 N N . ILE A 1 332 ? 17.384 -4.369 -22.883 1.00 95.06 332 ILE A N 1
ATOM 2661 C CA . ILE A 1 332 ? 16.361 -3.456 -23.391 1.00 95.06 332 ILE A CA 1
ATOM 2662 C C . ILE A 1 332 ? 15.339 -4.233 -24.220 1.00 95.06 332 ILE A C 1
ATOM 2664 O O . ILE A 1 332 ? 15.681 -5.012 -25.110 1.00 95.06 332 ILE A O 1
ATOM 2668 N N . ALA A 1 333 ? 14.064 -3.967 -23.958 1.00 96.25 333 ALA A N 1
ATOM 2669 C CA . ALA A 1 333 ? 12.964 -4.407 -24.803 1.00 96.25 333 ALA A CA 1
ATOM 2670 C C . ALA A 1 333 ? 12.031 -3.232 -25.092 1.00 96.25 333 ALA A C 1
ATOM 2672 O O . ALA A 1 333 ? 11.582 -2.550 -24.171 1.00 96.25 333 ALA A O 1
ATOM 2673 N N . THR A 1 334 ? 11.713 -3.005 -26.360 1.00 96.38 334 THR A N 1
ATOM 2674 C CA . THR A 1 334 ? 10.877 -1.893 -26.812 1.00 96.38 334 THR A CA 1
ATOM 2675 C C . THR A 1 334 ? 9.582 -2.414 -27.421 1.00 96.38 334 THR A C 1
ATOM 2677 O O . THR A 1 334 ? 9.591 -3.200 -28.364 1.00 96.38 334 THR A O 1
ATOM 2680 N N . PHE A 1 335 ? 8.442 -1.943 -26.919 1.00 96.25 335 PHE A N 1
ATOM 2681 C CA . PHE A 1 335 ? 7.147 -2.172 -27.554 1.00 96.25 335 PHE A CA 1
ATOM 2682 C C . PHE A 1 335 ? 6.926 -1.154 -28.686 1.00 96.25 335 PHE A C 1
ATOM 2684 O O . PHE A 1 335 ? 7.164 0.038 -28.466 1.00 96.25 335 PHE A O 1
ATOM 2691 N N . PRO A 1 336 ? 6.398 -1.559 -29.857 1.00 94.25 336 PRO A N 1
ATOM 2692 C CA . PRO A 1 336 ? 6.066 -2.934 -30.259 1.00 94.25 336 PRO A CA 1
ATOM 2693 C C . PRO A 1 336 ? 7.215 -3.691 -30.955 1.00 94.25 336 PRO A C 1
ATOM 2695 O O . PRO A 1 336 ? 7.037 -4.853 -31.303 1.00 94.25 336 PRO A O 1
ATOM 2698 N N . GLU A 1 337 ? 8.369 -3.052 -31.181 1.00 94.69 337 GLU A N 1
ATOM 2699 C CA . GLU A 1 337 ? 9.485 -3.571 -31.997 1.00 94.69 337 GLU A CA 1
ATOM 2700 C C . GLU A 1 337 ? 9.966 -4.973 -31.581 1.00 94.69 337 GLU A C 1
ATOM 2702 O O . GLU A 1 337 ? 10.118 -5.851 -32.428 1.00 94.69 337 GLU A O 1
ATOM 2707 N N . ASP A 1 338 ? 10.171 -5.195 -30.284 1.00 93.56 338 ASP A N 1
ATOM 2708 C CA . ASP A 1 338 ? 10.664 -6.456 -29.722 1.00 93.56 338 ASP A CA 1
ATOM 2709 C C . ASP A 1 338 ? 9.541 -7.428 -29.327 1.00 93.56 338 ASP A C 1
ATOM 2711 O O . ASP A 1 338 ? 9.801 -8.566 -28.924 1.00 93.56 338 ASP A O 1
ATOM 2715 N N . GLY A 1 339 ? 8.283 -6.995 -29.421 1.00 92.56 339 GLY A N 1
ATOM 2716 C CA . GLY A 1 339 ? 7.143 -7.800 -29.015 1.00 92.56 339 GLY A CA 1
ATOM 2717 C C . GLY A 1 339 ? 5.883 -6.999 -28.712 1.00 92.56 339 GLY A C 1
ATOM 2718 O O . GLY A 1 339 ? 5.930 -5.872 -28.226 1.00 92.56 339 GLY A O 1
ATOM 2719 N N . GLU A 1 340 ? 4.727 -7.623 -28.946 1.00 92.94 340 GLU A N 1
ATOM 2720 C CA . GLU A 1 340 ? 3.408 -7.029 -28.687 1.00 92.94 340 GLU A CA 1
ATOM 2721 C C . GLU A 1 340 ? 2.734 -7.556 -27.410 1.00 92.94 340 GLU A C 1
ATOM 2723 O O . GLU A 1 340 ? 1.598 -7.189 -27.090 1.00 92.94 340 GLU A O 1
ATOM 2728 N N . ASN A 1 341 ? 3.394 -8.453 -26.681 1.00 94.12 341 ASN A N 1
ATOM 2729 C CA . ASN A 1 341 ? 2.905 -8.997 -25.420 1.00 94.12 341 ASN A CA 1
ATOM 2730 C C . ASN A 1 341 ? 4.022 -9.049 -24.374 1.00 94.12 341 ASN A C 1
ATOM 2732 O O . ASN A 1 341 ? 5.209 -8.998 -24.697 1.00 94.12 341 ASN A O 1
ATOM 2736 N N . GLU A 1 342 ? 3.624 -9.152 -23.111 1.00 93.44 342 GLU A N 1
ATOM 2737 C CA . GLU A 1 342 ? 4.545 -9.153 -21.978 1.00 93.44 342 GLU A CA 1
ATOM 2738 C C . GLU A 1 342 ? 5.604 -10.255 -22.086 1.00 93.44 342 GLU A C 1
ATOM 2740 O O . GLU A 1 342 ? 6.787 -9.977 -21.922 1.00 93.44 342 GLU A O 1
ATOM 2745 N N . GLU A 1 343 ? 5.202 -11.483 -22.423 1.00 92.62 343 GLU A N 1
ATOM 2746 C CA . GLU A 1 343 ? 6.112 -12.627 -22.523 1.00 92.62 343 GLU A CA 1
ATOM 2747 C C . GLU A 1 343 ? 7.229 -12.376 -23.546 1.00 92.62 343 GLU A C 1
ATOM 2749 O O . GLU A 1 343 ? 8.399 -12.621 -23.255 1.00 92.62 343 GLU A O 1
ATOM 2754 N N . SER A 1 344 ? 6.895 -11.822 -24.717 1.00 93.69 344 SER A N 1
ATOM 2755 C CA . SER A 1 344 ? 7.883 -11.474 -25.746 1.00 93.69 344 SER A CA 1
ATOM 2756 C C . SER A 1 344 ? 8.867 -10.395 -25.292 1.00 93.69 344 SER A C 1
ATOM 2758 O O . SER A 1 344 ? 10.070 -10.556 -25.495 1.00 93.69 344 SER A O 1
ATOM 2760 N N . LEU A 1 345 ? 8.385 -9.348 -24.612 1.00 92.88 345 LEU A N 1
ATOM 2761 C CA . LEU A 1 345 ? 9.245 -8.283 -24.094 1.00 92.88 345 LEU A CA 1
ATOM 2762 C C . LEU A 1 345 ? 10.159 -8.791 -22.976 1.00 92.88 345 LEU A C 1
ATOM 2764 O O . LEU A 1 345 ? 11.349 -8.494 -22.966 1.00 92.88 345 LEU A O 1
ATOM 2768 N N . ILE A 1 346 ? 9.636 -9.600 -22.054 1.00 90.44 346 ILE A N 1
ATOM 2769 C CA . ILE A 1 346 ? 10.427 -10.151 -20.947 1.00 90.44 346 ILE A CA 1
ATOM 2770 C C . ILE A 1 346 ? 11.450 -11.164 -21.452 1.00 90.44 346 ILE A C 1
ATOM 2772 O O . ILE A 1 346 ? 12.593 -11.156 -20.993 1.00 90.44 346 ILE A O 1
ATOM 2776 N N . ARG A 1 347 ? 11.086 -11.995 -22.436 1.00 89.88 347 ARG A N 1
ATOM 2777 C CA . ARG A 1 347 ? 12.047 -12.881 -23.097 1.00 89.88 347 ARG A CA 1
ATOM 2778 C C . ARG A 1 347 ? 13.173 -12.073 -23.735 1.00 89.88 347 ARG A C 1
ATOM 2780 O O . ARG A 1 347 ? 14.331 -12.420 -23.532 1.00 89.88 347 ARG A O 1
ATOM 2787 N N . ARG A 1 348 ? 12.847 -10.973 -24.425 1.00 91.06 348 ARG A N 1
ATOM 2788 C CA . ARG A 1 348 ? 13.852 -10.084 -25.015 1.00 91.06 348 ARG A CA 1
ATOM 2789 C C . ARG A 1 348 ? 14.795 -9.501 -23.964 1.00 91.06 348 ARG A C 1
ATOM 2791 O O . ARG A 1 348 ? 16.002 -9.542 -24.167 1.00 91.06 348 ARG A O 1
ATOM 2798 N N . LEU A 1 349 ? 14.263 -9.026 -22.834 1.00 87.19 349 LEU A N 1
ATOM 2799 C CA . LEU A 1 349 ? 15.092 -8.555 -21.719 1.00 87.19 349 LEU A CA 1
ATOM 2800 C C . LEU A 1 349 ? 16.063 -9.639 -21.251 1.00 87.19 349 LEU A C 1
ATOM 2802 O O . LEU A 1 349 ? 17.195 -9.318 -20.926 1.00 87.19 349 LEU A O 1
ATOM 2806 N N . GLY A 1 350 ? 15.631 -10.903 -21.212 1.00 78.25 350 GLY A N 1
ATOM 2807 C CA . GLY A 1 350 ? 16.454 -12.042 -20.803 1.00 78.25 350 GLY A CA 1
ATOM 2808 C C . GLY A 1 350 ? 17.522 -12.476 -21.812 1.00 78.25 350 GLY A C 1
ATOM 2809 O O . GLY A 1 350 ? 18.533 -13.012 -21.382 1.00 78.25 350 GLY A O 1
ATOM 2810 N N . GLU A 1 351 ? 17.318 -12.251 -23.115 1.00 75.50 351 GLU A N 1
ATOM 2811 C CA . GLU A 1 351 ? 18.265 -12.605 -24.192 1.00 75.50 351 GLU A CA 1
ATOM 2812 C C . GLU A 1 351 ? 19.511 -11.701 -24.234 1.00 75.50 351 GLU A C 1
ATOM 2814 O O . GLU A 1 351 ? 20.518 -12.075 -24.832 1.00 75.50 351 GLU A O 1
ATOM 2819 N N . GLU A 1 352 ? 19.443 -10.511 -23.632 1.00 61.69 352 GLU A N 1
ATOM 2820 C CA . GLU A 1 352 ? 20.553 -9.546 -23.580 1.00 61.69 352 GLU A CA 1
ATOM 2821 C C . GLU A 1 352 ? 21.480 -9.750 -22.359 1.00 61.69 352 GLU A C 1
ATOM 2823 O O . GLU A 1 352 ? 22.441 -8.998 -22.179 1.00 61.69 352 GLU A O 1
ATOM 2828 N N . PHE A 1 353 ? 21.232 -10.800 -21.563 1.00 55.44 353 PHE A N 1
ATOM 2829 C CA . PHE A 1 353 ? 22.078 -11.287 -20.463 1.00 55.44 353 PHE A CA 1
ATOM 2830 C C . PHE A 1 353 ? 22.656 -12.666 -20.780 1.00 55.44 353 PHE A C 1
ATOM 2832 O O . PHE A 1 353 ? 23.787 -12.933 -20.311 1.00 55.44 353 PHE A O 1
#

pLDDT: mean 85.9, std 11.13, range [43.09, 98.5]

Mean predicted aligned error: 8.3 Å

Foldseek 3Di:
DLCVLLCVQLVVLVVLLVVLVVVCVVVVDPDPSNVVSVVSNVVSVVSNVVSVVLVVLVVCVVVVNDDADWDWDDPVVLLVVLCVVCVVLCVVLQEAEEEAEPPDDGTATAHSVLSSLLSNLLVVVLSLQAHRNWYWYWYWDDDDFKIKIKIWTQGQWADPVCQVPLLPFQGDGPSCPPRDDRSRSSVSSQSSLVVLVKDWGKDIDGNRTIMIMIMGTHLVNSVLVVVVVQLVVCVVVVAKKKKKWKWWWPLVVDDPDPVSVVVLVVLVVVLCVLADPPWDWRADGSTGTIIIHGRDDDVRVVVSNVVSQVCCVVPVDDPDPPPDDIGIFMFMFMPPPQHSDSVSRVVRRVVSD

Radius of gyration: 24.74 Å; Cα contacts (8 Å, |Δi|>4): 569; chains: 1; bounding box: 66×49×69 Å

Secondary structure (DSSP, 8-state):
-HHHHHHHHHHHHHHHHHHHHHHHHHH---SHHHHHHHHHHHHHHHHHHHHHHHHHHHHHHHTT------EEE-HHHHHHHHHHHHHHHHHHTTPEEEEE--S----EEE-HHHHHHHHHHHHHHHHHHSPTT-EEEEEEEE-SSEEEEEEEE-SS---HHHHTTTTSTT---GGGTT----S-HHHHHHHHHHHTT-EEEEEEETTTEEEEEEEEE-HHHHHHHHHHHHHHHHHHTT--EEEEEEEEETGGGS-S-HHHHHHHHHHHHHHHHHS-TTSEEEEETTTEEEEEEET--HHHHHHHHHHHHHHHHHHS-TTSS--S--EEEEEEEEETTT-SSHHHHHHHHHHT-